Protein AF-A0A375BI37-F1 (afdb_monomer)

Nearest PDB structures (foldseek):
  2p7q-assembly4_B  TM=5.067E-01  e=6.731E-01  Listeria monocytogenes EGD-e
  3k53-assembly1_B  TM=4.319E-01  e=4.779E-01  Pyrococcus furiosus
  5w0m-assembly1_A  TM=3.475E-01  e=7.989E-01  Homo sapiens
  3a1s-assembly2_B  TM=4.090E-01  e=2.363E+00  Thermotoga maritima
  3w5i-assembly1_A  TM=3.994E-01  e=2.502E+00  Gallionella capsiferriformans ES-2

Secondary structure (DSSP, 8-state):
----PPPPHHHHHHHHSSSTT--EE-TT-SEEEEESS-S------SS-----SPPP-SHHHHHHHTTTGGG-HHHHHHHHHHHHHHHHHHT-PPPTTHHHHIIIIITT-TT-SEEEEESSSS-SSSSSSS-HHHHTTT-TTTSSHHHHHHHHHHSHHHHHHHHHHHHH--SEEEEE-GGGHHHHHHHHT-TTSPPEEEEE-SSSS-EEEEEEEETTEEEEEEPPBSSTTSB-SHHHHHHHHHHHHTT--GGGGHHHHHHHHHHHHHSPPP--------PPP----------------------------

Solvent-accessible surface area (backbone atoms only — not comparable to full-atom values): 17820 Å² total; per-residue (Å²): 134,83,80,77,77,68,67,52,66,68,57,49,34,53,27,47,39,34,42,44,26,34,78,20,27,12,75,74,10,45,34,31,39,34,36,60,38,24,90,60,55,81,80,94,55,89,76,79,73,51,34,87,61,72,42,59,23,31,74,65,51,50,63,78,41,57,90,53,59,88,71,41,59,65,56,52,49,48,17,30,19,48,33,25,15,50,19,47,28,61,74,47,84,76,55,95,60,43,25,57,51,28,43,76,71,34,64,52,28,61,69,18,45,40,20,35,39,30,74,35,45,55,29,91,43,81,76,81,77,55,52,69,67,67,74,43,60,79,29,69,62,48,46,60,62,69,43,35,52,46,46,37,62,76,42,39,24,27,56,40,51,40,52,50,45,71,74,41,58,34,41,31,37,41,33,47,26,54,92,45,45,70,62,54,29,62,42,67,68,43,73,92,56,77,69,46,80,46,70,50,66,75,53,100,67,68,44,63,31,44,33,38,75,56,97,80,22,38,38,36,35,26,52,28,73,43,70,98,82,30,52,67,51,67,59,52,34,36,51,50,8,33,61,53,8,78,74,48,53,52,74,60,48,45,53,51,58,55,50,54,53,52,52,64,72,66,52,72,80,74,78,76,76,72,80,74,72,90,75,80,92,74,90,81,83,90,79,90,81,84,91,87,89,86,82,89,84,84,81,87,82,85,78,89,79,87,81,92,132

Organism: NCBI:txid164546

Mean predicted aligned error: 10.07 Å

Foldseek 3Di:
DPPQPADDLVQVLQQLLAQAQWPFAALLALEEEEEQGHPAGDAQHPPRDHHHDTDALDPVVCVVCVVCLVVPLVLLLVLLLQLLLLCLQVVHDRDPCSSVCSSVQASSHRLHNYTTGHLANHHPDHPVPADQCRSCPPHPCPPPVVSSVCSSLVGNNLVSLCVSCVVNVHQEYEYEAPVCVVSVCSSNVVPPFDWDWDWQPQDPDTWIWIWGDDPNHIYTYGYHDDDPGGPDDSSSSSSSSSVNSVRDHNVSCVVVVVRVVVVVVVPDPDPPPPPDDDDDDDDDDDDDDDDDDDDDDDDDDDDDDDDDD

pLDDT: mean 83.56, std 21.36, range [24.59, 98.69]

Sequence (309 aa):
MQHSRMFTRQELDRYFASYVGMEGGNPGAAVWICDKSPAWSEPIVAPLNPQLAPPAWDAVFRQQHRQDMARWFGHQCVARIMAAARAEALGVRLGDNDWEHYYWSHLYSPGGAEFRLSLFPLPAHVDGRTTWSKAFRGQPELIPQKRYVALCREGERFRFIARTRERWRPKVVVCLSHRHTDEYLEAFALEGIAGEEHALRPADQARRLHLFNKDGTTWIICPAIGGSAGMTSQVQLDAFGQFIGTRLAASDFAHCVELEAHEAHQAPPQPQRYAVPPLEVAELNLGHRIRPGLAWGEAAMAGNLESYA

Radius of gyration: 23.81 Å; Cα contacts (8 Å, |Δi|>4): 477; chains: 1; bounding box: 52×68×76 Å

Structure (mmCIF, N/CA/C/O backbone):
data_AF-A0A375BI37-F1
#
_entry.id   AF-A0A375BI37-F1
#
loop_
_atom_site.group_PDB
_atom_site.id
_atom_site.type_symbol
_atom_site.label_atom_id
_atom_site.label_alt_id
_atom_site.label_comp_id
_atom_site.label_asym_id
_atom_site.label_entity_id
_atom_site.label_seq_id
_atom_site.pdbx_PDB_ins_code
_atom_site.Cartn_x
_atom_site.Cartn_y
_atom_site.Cartn_z
_atom_site.occupancy
_atom_site.B_iso_or_equiv
_atom_site.auth_seq_id
_atom_site.auth_comp_id
_atom_site.auth_asym_id
_atom_site.auth_atom_id
_atom_site.pdbx_PDB_model_num
ATOM 1 N N . MET A 1 1 ? 23.681 18.646 -21.473 1.00 34.09 1 MET A N 1
ATOM 2 C CA . MET A 1 1 ? 22.862 17.432 -21.674 1.00 34.09 1 MET A CA 1
ATOM 3 C C . MET A 1 1 ? 23.641 16.268 -21.088 1.00 34.09 1 MET A C 1
ATOM 5 O O . MET A 1 1 ? 24.648 15.891 -21.668 1.00 34.09 1 MET A O 1
ATOM 9 N N . GLN A 1 2 ? 23.282 15.784 -19.898 1.00 39.94 2 GLN A N 1
ATOM 10 C CA . GLN A 1 2 ? 23.914 14.578 -19.358 1.00 39.94 2 GLN A CA 1
ATOM 11 C C . GLN A 1 2 ? 23.425 13.392 -20.189 1.00 39.94 2 GLN A C 1
ATOM 13 O O . GLN A 1 2 ? 22.220 13.202 -20.339 1.00 39.94 2 GLN A O 1
ATOM 18 N N . HIS A 1 3 ? 24.351 12.637 -20.777 1.00 41.53 3 HIS A N 1
ATOM 19 C CA . HIS A 1 3 ? 24.030 11.362 -21.402 1.00 41.53 3 HIS A CA 1
ATOM 20 C C . HIS A 1 3 ? 23.463 10.450 -20.310 1.00 41.53 3 HIS A C 1
ATOM 22 O O . HIS A 1 3 ? 24.219 9.953 -19.476 1.00 41.53 3 HIS A O 1
ATOM 28 N N . SER A 1 4 ? 22.139 10.267 -20.269 1.00 59.50 4 SER A N 1
ATOM 29 C CA . SER A 1 4 ? 21.526 9.238 -19.431 1.00 59.50 4 SER A CA 1
ATOM 30 C C . SER A 1 4 ? 22.132 7.906 -19.845 1.00 59.50 4 SER A C 1
ATOM 32 O O . SER A 1 4 ? 21.873 7.411 -20.941 1.00 59.50 4 SER A O 1
ATOM 34 N N . ARG A 1 5 ? 22.997 7.361 -18.988 1.00 79.50 5 ARG A N 1
ATOM 35 C CA . ARG A 1 5 ? 23.540 6.016 -19.141 1.00 79.50 5 ARG A CA 1
ATOM 36 C C . ARG A 1 5 ? 22.373 5.061 -19.393 1.00 79.50 5 ARG A C 1
ATOM 38 O O . ARG A 1 5 ? 21.396 5.073 -18.645 1.00 79.50 5 ARG A O 1
ATOM 45 N N . MET A 1 6 ? 22.466 4.259 -20.449 1.00 89.88 6 MET A N 1
ATOM 46 C CA . MET A 1 6 ? 21.496 3.193 -20.691 1.00 89.88 6 MET A CA 1
ATOM 47 C C . MET A 1 6 ? 21.701 2.110 -19.635 1.00 89.88 6 MET A C 1
ATOM 49 O O . MET A 1 6 ? 22.828 1.648 -19.445 1.00 89.88 6 MET A O 1
ATOM 53 N N . PHE A 1 7 ? 20.632 1.745 -18.936 1.00 93.81 7 PHE A N 1
ATOM 54 C CA . PHE A 1 7 ? 20.663 0.673 -17.952 1.00 93.81 7 PHE A CA 1
ATOM 55 C C . PHE A 1 7 ? 20.345 -0.649 -18.637 1.00 93.81 7 PHE A C 1
ATOM 57 O O . PHE A 1 7 ? 19.438 -0.744 -19.466 1.00 93.81 7 PHE A O 1
ATOM 64 N N . THR A 1 8 ? 21.103 -1.677 -18.287 1.00 94.69 8 THR A N 1
ATOM 65 C CA . THR A 1 8 ? 20.820 -3.041 -18.728 1.00 94.69 8 THR A CA 1
ATOM 66 C C . THR A 1 8 ? 19.590 -3.592 -18.009 1.00 94.69 8 THR A C 1
ATOM 68 O O . THR A 1 8 ? 19.243 -3.155 -16.908 1.00 94.69 8 THR A O 1
ATOM 71 N N . ARG A 1 9 ? 18.964 -4.617 -18.597 1.00 95.62 9 ARG A N 1
ATOM 72 C CA . ARG A 1 9 ? 17.867 -5.354 -17.957 1.00 95.62 9 ARG A CA 1
ATOM 73 C C . ARG A 1 9 ? 18.240 -5.831 -16.552 1.00 95.62 9 ARG A C 1
ATOM 75 O O . ARG A 1 9 ? 17.481 -5.625 -15.617 1.00 95.62 9 ARG A O 1
ATOM 82 N N . GLN A 1 10 ? 19.437 -6.399 -16.400 1.00 95.69 10 GLN A N 1
ATOM 83 C CA . GLN A 1 10 ? 19.918 -6.934 -15.126 1.00 95.69 10 GLN A CA 1
ATOM 84 C C . GLN A 1 10 ? 20.111 -5.845 -14.057 1.00 95.69 10 GLN A C 1
ATOM 86 O O . GLN A 1 10 ? 19.814 -6.078 -12.884 1.00 95.69 10 GLN A O 1
ATOM 91 N N . GLU A 1 11 ? 20.605 -4.662 -14.441 1.00 96.00 11 GLU A N 1
ATOM 92 C CA . GLU A 1 11 ? 20.728 -3.521 -13.524 1.00 96.00 11 GLU A CA 1
ATOM 93 C C . GLU A 1 11 ? 19.351 -3.057 -13.033 1.00 96.00 11 GLU A C 1
ATOM 95 O O . GLU A 1 11 ? 19.172 -2.846 -11.833 1.00 96.00 11 GLU A O 1
ATOM 100 N N . LEU A 1 12 ? 18.374 -2.951 -13.939 1.00 96.75 12 LEU A N 1
ATOM 101 C CA . LEU A 1 12 ? 17.003 -2.563 -13.601 1.00 96.75 12 LEU A CA 1
ATOM 102 C C . LEU A 1 12 ? 16.291 -3.626 -12.757 1.00 96.75 12 LEU A C 1
ATOM 104 O O . LEU A 1 12 ? 15.665 -3.270 -11.765 1.00 96.75 12 LEU A O 1
ATOM 108 N N . ASP A 1 13 ? 16.429 -4.912 -13.089 1.00 96.75 13 ASP A N 1
ATOM 109 C CA . ASP A 1 13 ? 15.844 -6.016 -12.317 1.00 96.75 13 ASP A CA 1
ATOM 110 C C . ASP A 1 13 ? 16.327 -5.992 -10.866 1.00 96.75 13 ASP A C 1
ATOM 112 O O . ASP A 1 13 ? 15.522 -6.044 -9.936 1.00 96.75 13 ASP A O 1
ATOM 116 N N . ARG A 1 14 ? 17.641 -5.844 -10.651 1.00 96.44 14 ARG A N 1
ATOM 117 C CA . ARG A 1 14 ? 18.213 -5.756 -9.301 1.00 96.44 14 ARG A CA 1
ATOM 118 C C . ARG A 1 14 ? 17.737 -4.510 -8.557 1.00 96.44 14 ARG A C 1
ATOM 120 O O . ARG A 1 14 ? 17.485 -4.583 -7.359 1.00 96.44 14 ARG A O 1
ATOM 127 N N . TYR A 1 15 ? 17.645 -3.377 -9.248 1.00 96.88 15 TYR A N 1
ATOM 128 C CA . TYR A 1 15 ? 17.186 -2.120 -8.663 1.00 96.88 15 TYR A CA 1
ATOM 129 C C . TYR A 1 15 ? 15.709 -2.176 -8.259 1.00 96.88 15 TYR A C 1
ATOM 131 O O . TYR A 1 15 ? 15.353 -1.752 -7.165 1.00 96.88 15 TYR A O 1
ATOM 139 N N . PHE A 1 16 ? 14.852 -2.747 -9.105 1.00 97.12 16 PHE A N 1
ATOM 140 C CA . PHE A 1 16 ? 13.420 -2.873 -8.840 1.00 97.12 16 PHE A CA 1
ATOM 141 C C . PHE A 1 16 ? 13.085 -3.976 -7.829 1.00 97.12 16 PHE A C 1
ATOM 143 O O . PHE A 1 16 ? 12.074 -3.874 -7.129 1.00 97.12 16 PHE A O 1
ATOM 150 N N . ALA A 1 17 ? 13.935 -4.993 -7.685 1.00 96.94 17 ALA A N 1
ATOM 151 C CA . ALA A 1 17 ? 13.845 -6.023 -6.648 1.00 96.94 17 ALA A CA 1
ATOM 152 C C . ALA A 1 17 ? 14.288 -5.520 -5.261 1.00 96.94 17 ALA A C 1
ATOM 154 O O . ALA A 1 17 ? 15.144 -6.110 -4.599 1.00 96.94 17 ALA A O 1
ATOM 155 N N . SER A 1 18 ? 13.727 -4.392 -4.838 1.00 96.62 18 SER A N 1
ATOM 156 C CA . SER A 1 18 ? 14.074 -3.682 -3.612 1.00 96.62 18 SER A CA 1
ATOM 157 C C . SER A 1 18 ? 12.885 -2.820 -3.150 1.00 96.62 18 SER A C 1
ATOM 159 O O . SER A 1 18 ? 11.853 -2.773 -3.810 1.00 96.62 18 SER A O 1
ATOM 161 N N . TYR A 1 19 ? 13.003 -2.077 -2.051 1.00 95.69 19 TYR A N 1
ATOM 162 C CA . TYR A 1 19 ? 11.952 -1.168 -1.570 1.00 95.69 19 TYR A CA 1
ATOM 163 C C . TYR A 1 19 ? 11.762 0.123 -2.392 1.00 95.69 19 TYR A C 1
ATOM 165 O O . TYR A 1 19 ? 10.994 0.992 -1.989 1.00 95.69 19 TYR A O 1
ATOM 173 N N . VAL A 1 20 ? 12.402 0.255 -3.560 1.00 95.06 20 VAL A N 1
ATOM 174 C CA . VAL A 1 20 ? 12.201 1.410 -4.450 1.00 95.06 20 VAL A CA 1
ATOM 175 C C . VAL A 1 20 ? 10.719 1.553 -4.813 1.00 95.06 20 VAL A C 1
ATOM 177 O O . VAL A 1 20 ? 10.034 0.568 -5.118 1.00 95.06 20 VAL A O 1
ATOM 180 N N . GLY A 1 21 ? 10.233 2.796 -4.779 1.00 92.62 21 GLY A N 1
ATOM 181 C CA . GLY A 1 21 ? 8.847 3.152 -5.091 1.00 92.62 21 GLY A CA 1
ATOM 182 C C . GLY A 1 21 ? 7.824 2.713 -4.040 1.00 92.62 21 GLY A C 1
ATOM 183 O O . GLY A 1 21 ? 6.624 2.754 -4.305 1.00 92.62 21 GLY A O 1
ATOM 184 N N . MET A 1 22 ? 8.270 2.252 -2.871 1.00 94.00 22 MET A N 1
ATOM 185 C CA . MET A 1 22 ? 7.401 2.041 -1.713 1.00 94.00 22 MET A CA 1
ATOM 186 C C . MET A 1 22 ? 7.436 3.285 -0.825 1.00 94.00 22 MET A C 1
ATOM 188 O O . MET A 1 22 ? 8.492 3.888 -0.656 1.00 94.00 22 MET A O 1
ATOM 192 N N . GLU A 1 23 ? 6.292 3.662 -0.255 1.00 91.25 23 GLU A N 1
ATOM 193 C CA . GLU A 1 23 ? 6.216 4.810 0.659 1.00 91.25 23 GLU A CA 1
ATOM 194 C C . GLU A 1 23 ? 6.741 4.476 2.057 1.00 91.25 23 GLU A C 1
ATOM 196 O O . GLU A 1 23 ? 7.227 5.367 2.752 1.00 91.25 23 GLU A O 1
ATOM 201 N N . GLY A 1 24 ? 6.685 3.202 2.455 1.00 92.06 24 GLY A N 1
ATOM 202 C CA . GLY A 1 24 ? 7.296 2.728 3.688 1.00 92.06 24 GLY A CA 1
ATOM 203 C C . GLY A 1 24 ? 6.314 2.514 4.835 1.00 92.06 24 GLY A C 1
ATOM 204 O O . GLY A 1 24 ? 5.150 2.193 4.618 1.00 92.06 24 GLY A O 1
ATOM 205 N N . GLY A 1 25 ? 6.817 2.620 6.062 1.00 94.06 25 GLY A N 1
ATOM 206 C CA . GLY A 1 25 ? 6.097 2.291 7.294 1.00 94.06 25 GLY A CA 1
ATOM 207 C C . GLY A 1 25 ? 6.738 1.104 8.011 1.00 94.06 25 GLY A C 1
ATOM 208 O O . GLY A 1 25 ? 7.927 0.831 7.833 1.00 94.06 25 GLY A O 1
ATOM 209 N N . ASN A 1 26 ? 5.957 0.381 8.809 1.00 95.88 26 ASN A N 1
ATOM 210 C CA . ASN A 1 26 ? 6.440 -0.788 9.536 1.00 95.88 26 ASN A CA 1
ATOM 211 C C . ASN A 1 26 ? 6.224 -2.053 8.692 1.00 95.88 26 ASN A C 1
ATOM 213 O O . ASN A 1 26 ? 5.101 -2.531 8.630 1.00 95.88 26 ASN A O 1
ATOM 217 N N . PRO A 1 27 ? 7.244 -2.679 8.082 1.00 95.50 27 PRO A N 1
ATOM 218 C CA . PRO A 1 27 ? 7.035 -3.890 7.282 1.00 95.50 27 PRO A CA 1
ATOM 219 C C . PRO A 1 27 ? 6.439 -5.059 8.091 1.00 95.50 27 PRO A C 1
ATOM 221 O O . PRO A 1 27 ? 5.787 -5.918 7.508 1.00 95.50 27 PRO A O 1
ATOM 224 N N . GLY A 1 28 ? 6.622 -5.086 9.418 1.00 96.25 28 GLY A N 1
ATOM 225 C CA . GLY A 1 28 ? 6.008 -6.060 10.327 1.00 96.25 28 GLY A CA 1
ATOM 226 C C . GLY A 1 28 ? 4.579 -5.716 10.760 1.00 96.25 28 GLY A C 1
ATOM 227 O O . GLY A 1 28 ? 4.027 -6.398 11.618 1.00 96.25 28 GLY A O 1
ATOM 228 N N . ALA A 1 29 ? 3.993 -4.661 10.197 1.00 97.31 29 ALA A N 1
ATOM 229 C CA . ALA A 1 29 ? 2.616 -4.255 10.416 1.00 97.31 29 ALA A CA 1
ATOM 230 C C . ALA A 1 29 ? 1.608 -5.366 10.094 1.00 97.31 29 ALA A C 1
ATOM 232 O O . ALA A 1 29 ? 1.765 -6.126 9.134 1.00 97.31 29 ALA A O 1
ATOM 233 N N . ALA A 1 30 ? 0.507 -5.386 10.847 1.00 97.94 30 ALA A N 1
ATOM 234 C CA . ALA A 1 30 ? -0.607 -6.285 10.578 1.00 97.94 30 ALA A CA 1
ATOM 235 C C . ALA A 1 30 ? -1.347 -5.929 9.276 1.00 97.94 30 ALA A C 1
ATOM 237 O O . ALA A 1 30 ? -1.875 -6.834 8.622 1.00 97.94 30 ALA A O 1
ATOM 238 N N . VAL A 1 31 ? -1.370 -4.644 8.895 1.00 98.56 31 VAL A N 1
ATOM 239 C CA . VAL A 1 31 ? -2.050 -4.150 7.693 1.00 98.56 31 VAL A CA 1
ATOM 240 C C . VAL A 1 31 ? -1.040 -3.621 6.686 1.00 98.56 31 VAL A C 1
ATOM 242 O O . VAL A 1 31 ? -0.271 -2.702 6.954 1.00 98.56 31 VAL A O 1
ATOM 245 N N . TRP A 1 32 ? -1.062 -4.180 5.484 1.00 98.44 32 TRP A N 1
ATOM 246 C CA . TRP A 1 32 ? -0.337 -3.645 4.340 1.00 98.44 32 TRP A CA 1
ATOM 247 C C . TRP A 1 32 ? -1.301 -2.955 3.387 1.00 98.44 32 TRP A C 1
ATOM 249 O O . TRP A 1 32 ? -2.365 -3.485 3.087 1.00 98.44 32 TRP A O 1
ATOM 259 N N . ILE A 1 33 ? -0.914 -1.794 2.872 1.00 97.88 33 ILE A N 1
ATOM 260 C CA . ILE A 1 33 ? -1.661 -1.025 1.880 1.00 97.88 33 ILE A CA 1
ATOM 261 C C . ILE A 1 33 ? -0.846 -1.033 0.594 1.00 97.88 33 ILE A C 1
ATOM 263 O O . ILE A 1 33 ? 0.310 -0.611 0.570 1.00 97.88 33 ILE A O 1
ATOM 267 N N . CYS A 1 34 ? -1.436 -1.560 -0.472 1.00 97.62 34 CYS A N 1
ATOM 268 C CA . CYS A 1 34 ? -0.765 -1.814 -1.731 1.00 97.62 34 CYS A CA 1
ATOM 269 C C . CYS A 1 34 ? -1.407 -1.021 -2.870 1.00 97.62 34 CYS A C 1
ATOM 271 O O . CYS A 1 34 ? -2.497 -1.341 -3.352 1.00 97.62 34 CYS A O 1
ATOM 273 N N . ASP A 1 35 ? -0.688 -0.008 -3.338 1.00 95.00 35 ASP A N 1
ATOM 274 C CA . ASP A 1 35 ? -0.996 0.715 -4.565 1.00 95.00 35 ASP A CA 1
ATOM 275 C C . ASP A 1 35 ? -0.437 -0.028 -5.789 1.00 95.00 35 ASP A C 1
ATOM 277 O O . ASP A 1 35 ? 0.506 -0.819 -5.702 1.00 95.00 35 ASP A O 1
ATOM 281 N N . LYS A 1 36 ? -0.981 0.243 -6.980 1.00 95.00 36 LYS A N 1
ATOM 282 C CA . LYS A 1 36 ? -0.360 -0.247 -8.220 1.00 95.00 36 LYS A CA 1
ATOM 283 C C . LYS A 1 36 ? 1.022 0.382 -8.412 1.00 95.00 36 LYS A C 1
ATOM 285 O O . LYS A 1 36 ? 2.000 -0.322 -8.635 1.00 95.00 36 LYS A O 1
ATOM 290 N N . SER A 1 37 ? 1.097 1.700 -8.312 1.00 93.88 37 SER A N 1
ATOM 291 C CA . SER A 1 37 ? 2.301 2.498 -8.539 1.00 93.88 37 SER A CA 1
ATOM 292 C C . SER A 1 37 ? 2.348 3.619 -7.508 1.00 93.88 37 SER A C 1
ATOM 294 O O . SER A 1 37 ? 1.281 4.081 -7.097 1.00 93.88 37 SER A O 1
ATOM 296 N N . PRO A 1 38 ? 3.538 4.105 -7.130 1.00 91.62 38 PRO A N 1
ATOM 297 C CA . PRO A 1 38 ? 3.629 5.220 -6.207 1.00 91.62 38 PRO A CA 1
ATOM 298 C C . PRO A 1 38 ? 3.074 6.501 -6.833 1.00 91.62 38 PRO A C 1
ATOM 300 O O . PRO A 1 38 ? 3.083 6.672 -8.057 1.00 91.62 38 PRO A O 1
ATOM 303 N N . ALA A 1 39 ? 2.639 7.431 -5.981 1.00 83.75 39 ALA A N 1
ATOM 304 C CA . ALA A 1 39 ? 2.209 8.760 -6.413 1.00 83.75 39 ALA A CA 1
ATOM 305 C C . ALA A 1 39 ? 3.373 9.591 -6.984 1.00 83.75 39 ALA A C 1
ATOM 307 O O . ALA A 1 39 ? 3.175 10.428 -7.863 1.00 83.75 39 ALA A O 1
ATOM 308 N N . TRP A 1 40 ? 4.586 9.344 -6.495 1.00 78.31 40 TRP A N 1
ATOM 309 C CA . TRP A 1 40 ? 5.825 9.981 -6.920 1.00 78.31 40 TRP A CA 1
ATOM 310 C C . TRP A 1 40 ? 6.990 9.009 -6.716 1.00 78.31 40 TRP A C 1
ATOM 312 O O . TRP A 1 40 ? 6.928 8.121 -5.871 1.00 78.31 40 TRP A O 1
ATOM 322 N N . SER A 1 41 ? 8.066 9.159 -7.480 1.00 78.56 41 SER A N 1
ATOM 323 C CA . SER A 1 41 ? 9.311 8.436 -7.213 1.00 78.56 41 SER A CA 1
ATOM 324 C C . SER A 1 41 ? 10.502 9.347 -7.418 1.00 78.56 41 SER A C 1
ATOM 326 O O . SER A 1 41 ? 10.442 10.321 -8.172 1.00 78.56 41 SER A O 1
ATOM 328 N N . GLU A 1 42 ? 11.615 8.983 -6.794 1.00 79.19 42 GLU A N 1
ATOM 329 C CA . GLU A 1 42 ? 12.897 9.579 -7.130 1.00 79.19 42 GLU A CA 1
ATOM 330 C C . GLU A 1 42 ? 13.244 9.315 -8.608 1.00 79.19 42 GLU A C 1
ATOM 332 O O . GLU A 1 42 ? 12.866 8.274 -9.168 1.00 79.19 42 GLU A O 1
ATOM 337 N N . PRO A 1 43 ? 13.950 10.246 -9.273 1.00 82.44 43 PRO A N 1
ATOM 338 C CA . PRO A 1 43 ? 14.470 10.008 -10.610 1.00 82.44 43 PRO A CA 1
ATOM 339 C C . PRO A 1 43 ? 15.442 8.822 -10.628 1.00 82.44 43 PRO A C 1
ATOM 341 O O . PRO A 1 43 ? 16.274 8.667 -9.737 1.00 82.44 43 PRO A O 1
ATOM 344 N N . ILE A 1 44 ? 15.400 8.021 -11.693 1.00 86.19 44 ILE A N 1
ATOM 345 C CA . ILE A 1 44 ? 16.373 6.945 -11.902 1.00 86.19 44 ILE A CA 1
ATOM 346 C C . ILE A 1 44 ? 17.716 7.570 -12.319 1.00 86.19 44 ILE A C 1
ATOM 348 O O . ILE A 1 44 ? 17.873 8.015 -13.459 1.00 86.19 44 ILE A O 1
ATOM 352 N N . VAL A 1 45 ? 18.689 7.592 -11.405 1.00 85.00 45 VAL A N 1
ATOM 353 C CA . VAL A 1 45 ? 20.027 8.176 -11.616 1.00 85.00 45 VAL A CA 1
ATOM 354 C C . VAL A 1 45 ? 21.106 7.098 -11.496 1.00 85.00 45 VAL A C 1
ATOM 356 O O . VAL A 1 45 ? 20.994 6.180 -10.692 1.00 85.00 45 VAL A O 1
ATOM 359 N N . ALA A 1 46 ? 22.156 7.189 -12.319 1.00 84.62 46 ALA A N 1
ATOM 360 C CA . ALA A 1 46 ? 23.291 6.272 -12.254 1.00 84.62 46 ALA A CA 1
ATOM 361 C C . ALA A 1 46 ? 24.270 6.663 -11.123 1.00 84.62 46 ALA A C 1
ATOM 363 O O . ALA A 1 46 ? 24.570 7.850 -10.986 1.00 84.62 46 ALA A O 1
ATOM 364 N N . PRO A 1 47 ? 24.859 5.694 -10.397 1.00 88.31 47 PRO A N 1
ATOM 365 C CA . PRO A 1 47 ? 24.583 4.256 -10.459 1.00 88.31 47 PRO A CA 1
ATOM 366 C C . PRO A 1 47 ? 23.238 3.888 -9.810 1.00 88.31 47 PRO A C 1
ATOM 368 O O . PRO A 1 47 ? 22.823 4.521 -8.844 1.00 88.31 47 PRO A O 1
ATOM 371 N N . LEU A 1 48 ? 22.584 2.835 -10.320 1.00 92.50 48 LEU A N 1
ATOM 372 C CA . LEU A 1 48 ? 21.370 2.310 -9.692 1.00 92.50 48 LEU A CA 1
ATOM 373 C C . LEU A 1 48 ? 21.723 1.651 -8.361 1.00 92.50 48 LEU A C 1
ATOM 375 O O . LEU A 1 48 ? 22.405 0.626 -8.339 1.00 92.50 48 LEU A O 1
ATOM 379 N N . ASN A 1 49 ? 21.223 2.223 -7.270 1.00 91.94 49 ASN A N 1
ATOM 380 C CA . ASN A 1 49 ? 21.424 1.709 -5.922 1.00 91.94 49 ASN A CA 1
ATOM 381 C C . ASN A 1 49 ? 20.108 1.113 -5.406 1.00 91.94 49 ASN A C 1
ATOM 383 O O . ASN A 1 49 ? 19.187 1.873 -5.105 1.00 91.94 49 ASN A O 1
ATOM 387 N N . PRO A 1 50 ? 19.981 -0.224 -5.321 1.00 93.62 50 PRO A N 1
ATOM 388 C CA . PRO A 1 50 ? 18.788 -0.853 -4.772 1.00 93.62 50 PRO A CA 1
ATOM 389 C C . PRO A 1 50 ? 18.565 -0.422 -3.322 1.00 93.62 50 PRO A C 1
ATOM 391 O O . PRO A 1 50 ? 19.483 -0.438 -2.500 1.00 93.62 50 PRO A O 1
ATOM 394 N N . GLN A 1 51 ? 17.323 -0.097 -2.988 1.00 94.00 51 GLN A N 1
ATOM 395 C CA . GLN A 1 51 ? 16.921 0.208 -1.621 1.00 94.00 51 GLN A CA 1
ATOM 396 C C . GLN A 1 51 ? 16.645 -1.091 -0.851 1.00 94.00 51 GLN A C 1
ATOM 398 O O . GLN A 1 51 ? 15.598 -1.713 -1.029 1.00 94.00 51 GLN A O 1
ATOM 403 N N . LEU A 1 52 ? 17.598 -1.527 -0.023 1.00 92.69 52 LEU A N 1
ATOM 404 C CA . LEU A 1 52 ? 17.538 -2.824 0.672 1.00 92.69 52 LEU A CA 1
ATOM 405 C C . LEU A 1 52 ? 16.755 -2.796 1.993 1.00 92.69 52 LEU A C 1
ATOM 407 O O . LEU A 1 52 ? 16.324 -3.847 2.464 1.00 92.69 52 LEU A O 1
ATOM 411 N N . ALA A 1 53 ? 16.560 -1.612 2.575 1.00 91.75 53 ALA A N 1
ATOM 412 C CA . ALA A 1 53 ? 15.763 -1.409 3.779 1.00 91.75 53 ALA A CA 1
ATOM 413 C C . ALA A 1 53 ? 14.441 -0.702 3.433 1.00 91.75 53 ALA A C 1
ATOM 415 O O . ALA A 1 53 ? 14.450 0.196 2.585 1.00 91.75 53 ALA A O 1
ATOM 416 N N . PRO A 1 54 ? 13.317 -1.077 4.068 1.00 91.00 54 PRO A N 1
ATOM 417 C CA . PRO A 1 54 ? 12.061 -0.367 3.877 1.00 91.00 54 PRO A CA 1
ATOM 418 C C . PRO A 1 54 ? 12.215 1.085 4.341 1.00 91.00 54 PRO A C 1
ATOM 420 O O . PRO A 1 54 ? 12.838 1.316 5.381 1.00 91.00 54 PRO A O 1
ATOM 423 N N . PRO A 1 55 ? 11.668 2.065 3.600 1.00 89.00 55 PRO A N 1
ATOM 424 C CA . PRO A 1 55 ? 11.545 3.412 4.128 1.00 89.00 55 PRO A CA 1
ATOM 425 C C . PRO A 1 55 ? 10.714 3.366 5.415 1.00 89.00 55 PRO A C 1
ATOM 427 O O . PRO A 1 55 ? 9.692 2.683 5.477 1.00 89.00 55 PRO A O 1
ATOM 430 N N . ALA A 1 56 ? 11.172 4.055 6.454 1.00 87.50 56 ALA A N 1
ATOM 431 C CA . ALA A 1 56 ? 10.464 4.127 7.721 1.00 87.50 56 ALA A CA 1
ATOM 432 C C . ALA A 1 56 ? 9.590 5.381 7.750 1.00 87.50 56 ALA A C 1
ATOM 434 O O . ALA A 1 56 ? 10.021 6.461 7.341 1.00 87.50 56 ALA A O 1
ATOM 435 N N . TRP A 1 57 ? 8.374 5.247 8.272 1.00 88.69 57 TRP A 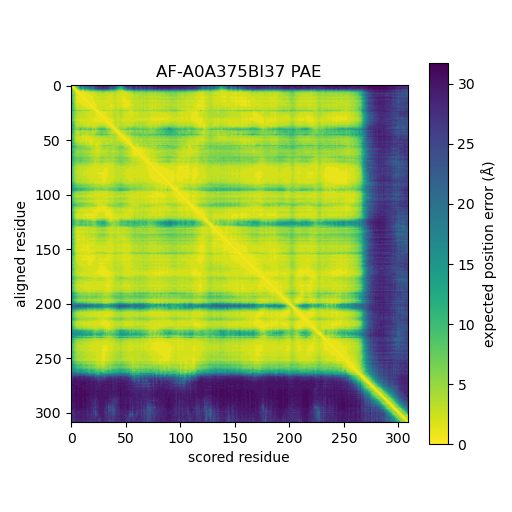N 1
ATOM 436 C CA . TRP A 1 57 ? 7.628 6.405 8.739 1.00 88.69 57 TRP A CA 1
ATOM 437 C C . TRP A 1 57 ? 8.078 6.706 10.163 1.00 88.69 57 TRP A C 1
ATOM 439 O O . TRP A 1 57 ? 7.772 5.969 11.095 1.00 88.69 57 TRP A O 1
ATOM 449 N N . ASP A 1 58 ? 8.872 7.758 10.312 1.00 84.50 58 ASP A N 1
ATOM 450 C CA . ASP A 1 58 ? 9.449 8.166 11.585 1.00 84.50 58 ASP A CA 1
ATOM 451 C C . ASP A 1 58 ? 9.431 9.697 11.745 1.00 84.50 58 ASP A C 1
ATOM 453 O O . ASP A 1 58 ? 8.886 10.445 10.925 1.00 84.50 58 ASP A O 1
ATOM 457 N N . ALA A 1 59 ? 10.035 10.190 12.827 1.00 85.69 59 ALA A N 1
ATOM 458 C CA . ALA A 1 59 ? 10.131 11.623 13.085 1.00 85.69 59 ALA A CA 1
ATOM 459 C C . ALA A 1 59 ? 10.883 12.386 11.975 1.00 85.69 59 ALA A C 1
ATOM 461 O O . ALA A 1 59 ? 10.548 13.544 11.708 1.00 85.69 59 ALA A O 1
ATOM 462 N N . VAL A 1 60 ? 11.858 11.753 11.310 1.00 88.94 60 VAL A N 1
ATOM 463 C CA . VAL A 1 60 ? 12.632 12.361 10.218 1.00 88.94 60 VAL A CA 1
ATOM 464 C C . VAL A 1 60 ? 11.752 12.511 8.983 1.00 88.94 60 VAL A C 1
ATOM 466 O O . VAL A 1 60 ? 11.658 13.616 8.446 1.00 88.94 60 VAL A O 1
ATOM 469 N N . PHE A 1 61 ? 11.038 11.453 8.592 1.00 89.00 61 PHE A N 1
ATOM 470 C CA . PHE A 1 61 ? 10.061 11.489 7.504 1.00 89.00 61 PHE A CA 1
ATOM 471 C C . PHE A 1 61 ? 9.024 12.599 7.734 1.00 89.00 61 PHE A C 1
ATOM 473 O O . PHE A 1 61 ? 8.803 13.461 6.880 1.00 89.00 61 PHE A O 1
ATOM 480 N N . ARG A 1 62 ? 8.447 12.663 8.941 1.00 88.94 62 ARG A N 1
ATOM 481 C CA . ARG A 1 62 ? 7.488 13.719 9.304 1.00 88.94 62 ARG A CA 1
ATOM 482 C C . ARG A 1 62 ? 8.086 15.116 9.203 1.00 88.94 62 ARG A C 1
ATOM 484 O O . ARG A 1 62 ? 7.412 16.046 8.768 1.00 88.94 62 ARG A O 1
ATOM 491 N N . GLN A 1 63 ? 9.329 15.298 9.643 1.00 89.56 63 GLN A N 1
ATOM 492 C CA . GLN A 1 63 ? 9.987 16.598 9.590 1.00 89.56 63 GLN A CA 1
ATOM 493 C C . GLN A 1 63 ? 10.239 17.045 8.147 1.00 89.56 63 GLN A C 1
ATOM 495 O O . GLN A 1 63 ? 9.980 18.206 7.832 1.00 89.56 63 GLN A O 1
ATOM 500 N N . GLN A 1 64 ? 10.700 16.135 7.286 1.00 90.12 64 GLN A N 1
ATOM 501 C CA . GLN A 1 64 ? 10.974 16.404 5.872 1.00 90.12 64 GLN A CA 1
ATOM 502 C C . GLN A 1 64 ? 9.713 16.815 5.107 1.00 90.12 64 GLN A C 1
ATOM 504 O O . GLN A 1 64 ? 9.775 17.698 4.256 1.00 90.12 64 GLN A O 1
ATOM 509 N N . HIS A 1 65 ? 8.564 16.233 5.454 1.00 89.56 65 HIS A N 1
ATOM 510 C CA . HIS A 1 65 ? 7.316 16.430 4.718 1.00 89.56 65 HIS A CA 1
ATOM 511 C C . HIS A 1 65 ? 6.284 17.322 5.417 1.00 89.56 65 HIS A C 1
ATOM 513 O O . HIS A 1 65 ? 5.172 17.490 4.916 1.00 89.56 65 HIS A O 1
ATOM 519 N N . ARG A 1 66 ? 6.631 17.934 6.556 1.00 89.50 66 ARG A N 1
ATOM 520 C CA . ARG A 1 66 ? 5.698 18.673 7.427 1.00 89.50 66 ARG A CA 1
ATOM 521 C C . ARG A 1 66 ? 4.789 19.661 6.687 1.00 89.50 66 ARG A C 1
ATOM 523 O O . ARG A 1 66 ? 3.630 19.808 7.058 1.00 89.50 66 ARG A O 1
ATOM 530 N N . GLN A 1 67 ? 5.314 20.351 5.673 1.00 90.31 67 GLN A N 1
ATOM 531 C CA . GLN A 1 67 ? 4.576 21.373 4.920 1.00 90.31 67 GLN A CA 1
ATOM 532 C C . GLN A 1 67 ? 3.505 20.784 3.990 1.00 90.31 67 GLN A C 1
ATOM 534 O O . GLN A 1 67 ? 2.502 21.443 3.716 1.00 90.31 67 GLN A O 1
ATOM 539 N N . ASP A 1 68 ? 3.690 19.541 3.545 1.00 89.62 68 ASP A N 1
ATOM 540 C CA . ASP A 1 68 ? 2.824 18.884 2.567 1.00 89.62 68 ASP A CA 1
ATOM 541 C C . ASP A 1 68 ? 1.837 17.909 3.208 1.00 89.62 68 ASP A C 1
ATOM 543 O O . ASP A 1 68 ? 0.771 17.666 2.644 1.00 89.62 68 ASP A O 1
ATOM 547 N N . MET A 1 69 ? 2.141 17.395 4.406 1.00 90.25 69 MET A N 1
ATOM 548 C CA . MET A 1 69 ? 1.324 16.387 5.096 1.00 90.25 69 MET A CA 1
ATOM 549 C C . MET A 1 69 ? -0.154 16.781 5.225 1.00 90.25 69 MET A C 1
ATOM 551 O O . MET A 1 69 ? -1.028 15.927 5.104 1.00 90.25 69 MET A O 1
ATOM 555 N N . ALA A 1 70 ? -0.478 18.061 5.420 1.00 88.56 70 ALA A N 1
ATOM 556 C CA . ALA A 1 70 ? -1.873 18.513 5.505 1.00 88.56 70 ALA A CA 1
ATOM 557 C C . ALA A 1 70 ? -2.664 18.337 4.189 1.00 88.56 70 ALA A C 1
ATOM 559 O O . ALA A 1 70 ? -3.891 18.383 4.197 1.00 88.56 70 ALA A O 1
ATOM 560 N N . ARG A 1 71 ? -1.982 18.130 3.056 1.00 89.50 71 ARG A N 1
ATOM 561 C CA . ARG A 1 71 ? -2.573 17.989 1.713 1.00 89.50 71 ARG A CA 1
ATOM 562 C C . ARG A 1 71 ? -2.648 16.539 1.235 1.00 89.50 71 ARG A C 1
ATOM 564 O O . ARG A 1 71 ? -3.196 16.273 0.167 1.00 89.50 71 ARG A O 1
ATOM 571 N N . TRP A 1 72 ? -2.096 15.592 1.989 1.00 91.06 72 TRP A N 1
ATOM 572 C CA . TRP A 1 72 ? -2.035 14.187 1.593 1.00 91.06 72 TRP A CA 1
ATOM 573 C C . TRP A 1 72 ? -3.355 13.462 1.844 1.00 91.06 72 TRP A C 1
ATOM 575 O O . TRP A 1 72 ? -3.485 12.655 2.763 1.00 91.06 72 TRP A O 1
ATOM 585 N N . PHE A 1 73 ? -4.334 13.727 0.982 1.00 90.50 73 PHE A N 1
ATOM 586 C CA . PHE A 1 73 ? -5.677 13.156 1.077 1.00 90.50 73 PHE A CA 1
ATOM 587 C C . PHE A 1 73 ? -5.672 11.623 1.214 1.00 90.50 73 PHE A C 1
ATOM 589 O O . PHE A 1 73 ? -6.372 11.080 2.062 1.00 90.50 73 PHE A O 1
ATOM 596 N N . GLY A 1 74 ? -4.825 10.920 0.450 1.00 91.38 74 GLY A N 1
ATOM 597 C CA . GLY A 1 74 ? -4.705 9.461 0.548 1.00 91.38 74 GLY A CA 1
ATOM 598 C C . GLY A 1 74 ? -4.315 8.985 1.952 1.00 91.38 74 GLY A C 1
ATOM 599 O O . GLY A 1 74 ? -4.935 8.066 2.479 1.00 91.38 74 GLY A O 1
ATOM 600 N N . HIS A 1 75 ? -3.362 9.659 2.601 1.00 93.31 75 HIS A N 1
ATOM 601 C CA . HIS A 1 75 ? -2.937 9.304 3.956 1.00 93.31 75 HIS A CA 1
ATOM 602 C C . HIS A 1 75 ? -4.006 9.656 5.000 1.00 93.31 75 HIS A C 1
ATOM 604 O O . HIS A 1 75 ? -4.169 8.928 5.973 1.00 93.31 75 HIS A O 1
ATOM 610 N N . GLN A 1 76 ? -4.768 10.736 4.798 1.00 94.44 76 GLN A N 1
ATOM 611 C CA . GLN A 1 76 ? -5.899 11.078 5.670 1.00 94.44 76 GLN A CA 1
ATOM 612 C C . GLN A 1 76 ? -6.992 10.007 5.604 1.00 94.44 76 GLN A C 1
ATOM 614 O O . GLN A 1 76 ? -7.514 9.583 6.635 1.00 94.44 76 GLN A O 1
A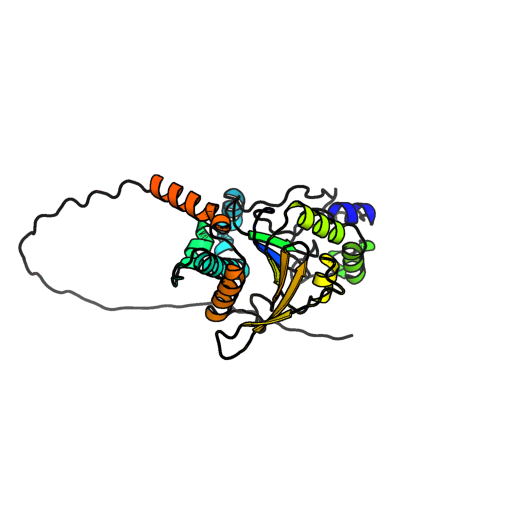TOM 619 N N . CYS A 1 77 ? -7.299 9.506 4.404 1.00 95.06 77 CYS A N 1
ATOM 620 C CA . CYS A 1 77 ? -8.218 8.386 4.250 1.00 95.06 77 CYS A CA 1
ATOM 621 C C . CYS A 1 77 ? -7.691 7.108 4.912 1.00 95.06 77 CYS A C 1
ATOM 623 O O . CYS A 1 77 ? -8.466 6.415 5.567 1.00 95.06 77 CYS A O 1
ATOM 625 N N . VAL A 1 78 ? -6.393 6.812 4.781 1.00 95.38 78 VAL A N 1
ATOM 626 C CA . VAL A 1 78 ? -5.759 5.680 5.475 1.00 95.38 78 VAL A CA 1
ATOM 627 C C . VAL A 1 78 ? -5.879 5.832 6.989 1.00 95.38 78 VAL A C 1
ATOM 629 O O . VAL A 1 78 ? -6.346 4.905 7.641 1.00 95.38 78 VAL A O 1
ATOM 632 N N . ALA A 1 79 ? -5.552 6.996 7.553 1.00 96.62 79 ALA A N 1
ATOM 633 C CA . ALA A 1 79 ? -5.698 7.232 8.989 1.00 96.62 79 ALA A CA 1
ATOM 634 C C . ALA A 1 79 ? -7.141 7.059 9.468 1.00 96.62 79 ALA A C 1
ATOM 636 O O . ALA A 1 79 ? -7.362 6.527 10.549 1.00 96.62 79 ALA A O 1
ATOM 637 N N . ARG A 1 80 ? -8.132 7.450 8.660 1.00 96.94 80 ARG A N 1
ATOM 638 C CA . ARG A 1 80 ? -9.543 7.232 8.992 1.00 96.94 80 ARG A CA 1
ATOM 639 C C . ARG A 1 80 ? -9.935 5.760 8.991 1.00 96.94 80 ARG A C 1
ATOM 641 O O . ARG A 1 80 ? -10.529 5.298 9.960 1.00 96.94 80 ARG A O 1
ATOM 648 N N . ILE A 1 81 ? -9.542 5.019 7.956 1.00 97.44 81 ILE A N 1
ATOM 649 C CA . ILE A 1 81 ? -9.731 3.563 7.898 1.00 97.44 81 ILE A CA 1
ATOM 650 C C . ILE A 1 81 ? -9.086 2.902 9.123 1.00 97.44 81 ILE A C 1
ATOM 652 O O . ILE A 1 81 ? -9.712 2.078 9.784 1.00 97.44 81 ILE A O 1
ATOM 656 N N . MET A 1 82 ? -7.856 3.286 9.458 1.00 98.12 82 MET A N 1
ATOM 657 C CA . MET A 1 82 ? -7.100 2.661 10.541 1.00 98.12 82 MET A CA 1
ATOM 658 C C . MET A 1 82 ? -7.590 3.067 11.935 1.00 98.12 82 MET A C 1
ATOM 660 O O . MET A 1 82 ? -7.618 2.221 12.825 1.00 98.12 82 MET A O 1
ATOM 664 N N . ALA A 1 83 ? -8.084 4.293 12.122 1.00 98.19 83 ALA A N 1
ATOM 665 C CA . ALA A 1 83 ? -8.764 4.698 13.353 1.00 98.19 83 ALA A CA 1
ATOM 666 C C . ALA A 1 83 ? -10.037 3.872 13.593 1.00 98.19 83 ALA A C 1
ATOM 668 O O . ALA A 1 83 ? -10.254 3.377 14.700 1.00 98.19 83 ALA A O 1
ATOM 669 N N . ALA A 1 84 ? -10.842 3.651 12.550 1.00 98.00 84 ALA A N 1
ATOM 670 C CA . ALA A 1 84 ? -12.021 2.792 12.630 1.00 98.00 84 ALA A CA 1
ATOM 671 C C . ALA A 1 84 ? -11.656 1.312 12.855 1.00 98.00 84 ALA A C 1
ATOM 673 O O . ALA A 1 84 ? -12.299 0.643 13.663 1.00 98.00 84 ALA A O 1
ATOM 674 N N . ALA A 1 85 ? -10.591 0.815 12.216 1.00 98.50 85 ALA A N 1
ATOM 675 C CA . ALA A 1 85 ? -10.082 -0.538 12.445 1.00 98.50 85 ALA A CA 1
ATOM 676 C C . ALA A 1 85 ? -9.583 -0.737 13.884 1.00 98.50 85 ALA A C 1
ATOM 678 O O . ALA A 1 85 ? -9.872 -1.765 14.496 1.00 98.50 85 ALA A O 1
ATOM 679 N N . ARG A 1 86 ? -8.886 0.261 14.444 1.00 97.88 86 ARG A N 1
ATOM 680 C CA . ARG A 1 86 ? -8.464 0.286 15.850 1.00 97.88 86 ARG A CA 1
ATOM 681 C C . ARG A 1 86 ? -9.668 0.273 16.782 1.00 97.88 86 ARG A C 1
ATOM 683 O O . ARG A 1 86 ? -9.681 -0.506 17.729 1.00 97.88 86 ARG A O 1
ATOM 690 N N . ALA A 1 87 ? -10.662 1.124 16.529 1.00 97.75 87 ALA A N 1
ATOM 691 C CA . ALA A 1 87 ? -11.861 1.198 17.357 1.00 97.75 87 ALA A CA 1
ATOM 692 C C . ALA A 1 87 ? -12.582 -0.159 17.424 1.00 97.75 87 ALA A C 1
ATOM 694 O O . ALA A 1 87 ? -12.874 -0.645 18.516 1.00 97.75 87 ALA A O 1
ATOM 695 N N . GLU A 1 88 ? -12.758 -0.808 16.271 1.00 98.25 88 GLU A N 1
ATOM 696 C CA . GLU A 1 88 ? -13.344 -2.147 16.171 1.00 98.25 88 GLU A CA 1
ATOM 697 C C . GLU A 1 88 ? -12.508 -3.204 16.912 1.00 98.25 88 GLU A C 1
ATOM 699 O O . GLU A 1 88 ? -13.032 -3.925 17.757 1.00 98.25 88 GLU A O 1
ATOM 704 N N . ALA A 1 89 ? -11.195 -3.267 16.662 1.00 97.75 89 ALA A N 1
ATOM 705 C CA . ALA A 1 89 ? -10.314 -4.273 17.265 1.00 97.75 89 ALA A CA 1
ATOM 706 C C . ALA A 1 89 ? -10.181 -4.136 18.795 1.00 97.75 89 ALA A C 1
ATOM 708 O O . ALA A 1 89 ? -9.911 -5.118 19.489 1.00 97.75 89 ALA A O 1
ATOM 709 N N . LEU A 1 90 ? -10.351 -2.920 19.324 1.00 96.44 90 LEU A N 1
ATOM 710 C CA . LEU A 1 90 ? -10.344 -2.635 20.761 1.00 96.44 90 LEU A CA 1
ATOM 711 C C . LEU A 1 90 ? -11.738 -2.728 21.403 1.00 96.44 90 LEU A C 1
ATOM 713 O O . LEU A 1 90 ? -11.840 -2.655 22.627 1.00 96.44 90 LEU A O 1
ATOM 717 N N . GLY A 1 91 ? -12.808 -2.858 20.612 1.00 96.06 91 GLY A N 1
ATOM 718 C CA . GLY A 1 91 ? -14.182 -2.809 21.113 1.00 96.06 91 GLY A CA 1
ATOM 719 C C . GLY A 1 91 ? -14.559 -1.452 21.718 1.00 96.06 91 GLY A C 1
ATOM 720 O O . GLY A 1 91 ? -15.350 -1.393 22.660 1.00 96.06 91 GLY A O 1
ATOM 721 N N . VAL A 1 92 ? -13.978 -0.360 21.212 1.00 95.50 92 VAL A N 1
ATOM 722 C CA . VAL A 1 92 ? -14.253 1.009 21.671 1.00 95.50 92 VAL A CA 1
ATOM 723 C C . VAL A 1 92 ? -15.063 1.781 20.640 1.00 95.50 92 VAL A C 1
ATOM 725 O O . VAL A 1 92 ? -15.083 1.471 19.451 1.00 95.50 92 VAL A O 1
ATOM 728 N N . ARG A 1 93 ? -15.750 2.827 21.097 1.00 94.69 93 ARG A N 1
ATOM 729 C CA . ARG A 1 93 ? -16.502 3.707 20.205 1.00 94.69 93 ARG A CA 1
ATOM 730 C C . ARG A 1 93 ? -15.542 4.583 19.398 1.00 94.69 93 ARG A C 1
ATOM 732 O O . ARG A 1 93 ? -14.706 5.254 19.989 1.00 94.69 93 ARG A O 1
ATOM 739 N N . LEU A 1 94 ? -15.747 4.634 18.082 1.00 94.69 94 LEU A N 1
ATOM 740 C CA . LEU A 1 94 ? -15.098 5.601 17.196 1.00 94.69 94 LEU A CA 1
ATOM 741 C C . LEU A 1 94 ? -15.662 7.011 17.439 1.00 94.69 94 LEU A C 1
ATOM 743 O O . LEU A 1 94 ? -16.876 7.223 17.354 1.00 94.69 94 LEU A O 1
ATOM 747 N N . GLY A 1 95 ? -14.788 7.958 17.761 1.00 91.75 95 GLY A N 1
ATOM 748 C CA . GLY A 1 95 ? -15.077 9.387 17.840 1.00 91.75 95 GLY A CA 1
ATOM 749 C C . GLY A 1 95 ? -14.879 10.106 16.502 1.00 91.75 95 GLY A C 1
ATOM 750 O O . GLY A 1 95 ? -14.086 9.687 15.660 1.00 91.75 95 GLY A O 1
ATOM 751 N N . ASP A 1 96 ? -15.569 11.235 16.318 1.00 86.69 96 ASP A N 1
ATOM 752 C CA . ASP A 1 96 ? -15.579 11.981 15.046 1.00 86.69 96 ASP A CA 1
ATOM 753 C C . ASP A 1 96 ? -14.185 12.492 14.621 1.00 86.69 96 ASP A C 1
ATOM 755 O O . ASP A 1 96 ? -13.885 12.570 13.428 1.00 86.69 96 ASP A O 1
ATOM 759 N N . ASN A 1 97 ? -13.313 12.793 15.593 1.00 91.50 97 ASN A N 1
ATOM 760 C CA . ASN A 1 97 ? -11.964 13.333 15.373 1.00 91.50 97 ASN A CA 1
ATOM 761 C C . ASN A 1 97 ? -10.844 12.300 15.594 1.00 91.50 97 ASN A C 1
ATOM 763 O O . ASN A 1 97 ? -9.665 12.646 15.498 1.00 91.50 97 ASN A O 1
ATOM 767 N N . ASP A 1 98 ? -11.178 11.035 15.866 1.00 93.00 98 ASP A N 1
ATOM 768 C CA . ASP A 1 98 ? -10.178 10.004 16.183 1.00 93.00 98 ASP A CA 1
ATOM 769 C C . ASP A 1 98 ? -9.215 9.765 15.021 1.00 93.00 98 ASP A C 1
ATOM 771 O O . ASP A 1 98 ? -8.039 9.473 15.227 1.00 93.00 98 ASP A O 1
ATOM 775 N N . TRP A 1 99 ? -9.688 9.936 13.786 1.00 95.44 99 TRP A N 1
ATOM 776 C CA . TRP A 1 99 ? -8.845 9.811 12.603 1.00 95.44 99 TRP A CA 1
ATOM 777 C C . TRP A 1 99 ? -7.775 10.908 12.515 1.00 95.44 99 TRP A C 1
ATOM 779 O O . TRP A 1 99 ? -6.683 10.630 12.028 1.00 95.44 99 TRP A O 1
ATOM 789 N N . GLU A 1 100 ? -8.051 12.133 12.982 1.00 95.62 100 GLU A N 1
ATOM 790 C CA . GLU A 1 100 ? -7.058 13.218 12.997 1.00 95.62 100 GLU A CA 1
ATOM 791 C C . GLU A 1 100 ? -5.974 12.915 14.020 1.00 95.62 100 GLU A C 1
ATOM 793 O O . GLU A 1 100 ? -4.785 13.032 13.721 1.00 95.62 100 GLU A O 1
ATOM 798 N N . HIS A 1 101 ? -6.384 12.464 15.207 1.00 94.44 101 HIS A N 1
ATOM 799 C CA . HIS A 1 101 ? -5.453 12.003 16.226 1.00 94.44 101 HIS A CA 1
ATOM 800 C C . HIS A 1 101 ? -4.604 10.844 15.696 1.00 94.44 101 HIS A C 1
ATOM 802 O O . HIS A 1 101 ? -3.379 10.891 15.761 1.00 94.44 101 HIS A O 1
ATOM 808 N N . TYR A 1 102 ? -5.226 9.848 15.061 1.00 96.00 102 TYR A N 1
ATOM 809 C CA . TYR A 1 102 ? -4.503 8.736 14.453 1.00 96.00 102 TYR A CA 1
ATOM 810 C C . TYR A 1 102 ? -3.509 9.213 13.387 1.00 96.00 102 TYR A C 1
ATOM 812 O O . TYR A 1 102 ? -2.353 8.793 13.385 1.00 96.00 102 TYR A O 1
ATOM 820 N N . TYR A 1 103 ? -3.921 10.134 12.515 1.00 95.12 103 TYR A N 1
ATOM 821 C CA . TYR A 1 103 ? -3.076 10.706 11.469 1.00 95.12 103 TYR A CA 1
ATOM 822 C C . TYR A 1 103 ? -1.829 11.395 12.035 1.00 95.12 103 TYR A C 1
ATOM 824 O O . TYR A 1 103 ? -0.717 11.195 11.540 1.00 95.12 103 TYR A O 1
ATOM 832 N N . TRP A 1 104 ? -2.010 12.214 13.072 1.00 92.12 104 TRP A N 1
ATOM 833 C CA . TRP A 1 104 ? -0.939 13.030 13.633 1.00 92.12 104 TRP A CA 1
ATOM 834 C C . TRP A 1 104 ? -0.108 12.321 14.697 1.00 92.12 104 TRP A C 1
ATOM 836 O O . TRP A 1 104 ? 1.049 12.702 14.872 1.00 92.12 104 TRP A O 1
ATOM 846 N N . SER A 1 105 ? -0.629 11.306 15.373 1.00 90.50 105 SER A N 1
ATOM 847 C CA . SER A 1 105 ? 0.055 10.674 16.507 1.00 90.50 105 SER A CA 1
ATOM 848 C C . SER A 1 105 ? 0.488 9.236 16.226 1.00 90.50 105 SER A C 1
ATOM 850 O O . SER A 1 105 ? 1.485 8.796 16.790 1.00 90.50 105 SER A O 1
ATOM 852 N N . HIS A 1 106 ? -0.188 8.502 15.334 1.00 92.81 106 HIS A N 1
ATOM 853 C CA . HIS A 1 106 ? 0.025 7.053 15.190 1.00 92.81 106 HIS A CA 1
ATOM 854 C C . HIS A 1 106 ? 0.473 6.613 13.799 1.00 92.81 106 HIS A C 1
ATOM 856 O O . HIS A 1 106 ? 1.406 5.818 13.705 1.00 92.81 106 HIS A O 1
ATOM 862 N N . LEU A 1 107 ? -0.119 7.164 12.732 1.00 93.62 107 LEU A N 1
ATOM 863 C CA . LEU A 1 107 ? 0.106 6.698 11.360 1.00 93.62 107 LEU A CA 1
ATOM 864 C C . LEU A 1 107 ? 1.594 6.665 10.998 1.00 93.62 107 LEU A C 1
ATOM 866 O O . LEU A 1 107 ? 2.054 5.727 10.370 1.00 93.62 107 LEU A O 1
ATOM 870 N N . TYR A 1 108 ? 2.359 7.670 11.426 1.00 91.50 108 TYR A N 1
ATOM 871 C CA . TYR A 1 108 ? 3.785 7.788 11.111 1.00 91.50 108 TYR A CA 1
ATOM 872 C C . TYR A 1 108 ? 4.702 7.304 12.245 1.00 91.50 108 TYR A C 1
ATOM 874 O O . TYR A 1 108 ? 5.746 7.907 12.503 1.00 91.50 108 TYR A O 1
ATOM 882 N N . SER A 1 109 ? 4.278 6.267 12.970 1.00 89.06 109 SER A N 1
ATOM 883 C CA . SER A 1 109 ? 5.092 5.607 13.990 1.00 89.06 109 SER A CA 1
ATOM 884 C C . SER A 1 109 ? 6.005 4.544 13.362 1.00 89.06 109 SER A C 1
ATOM 886 O O . SER A 1 109 ? 5.523 3.740 12.558 1.00 89.06 109 SER A O 1
ATOM 888 N N . PRO A 1 110 ? 7.284 4.433 13.779 1.00 86.56 110 PRO A N 1
ATOM 889 C CA . PRO A 1 110 ? 8.172 3.362 13.318 1.00 86.56 110 PRO A CA 1
ATOM 890 C C . PRO A 1 110 ? 7.634 1.954 13.612 1.00 86.56 110 PRO A C 1
ATOM 892 O O . PRO A 1 110 ? 7.921 1.014 12.875 1.00 86.56 110 PRO A O 1
ATOM 895 N N . GLY A 1 111 ? 6.854 1.816 14.690 1.00 89.31 111 GLY A N 1
ATOM 896 C CA . GLY A 1 111 ? 6.160 0.588 15.084 1.00 89.31 111 GLY A CA 1
ATOM 897 C C . GLY A 1 111 ? 4.680 0.571 14.698 1.00 89.31 111 GLY A C 1
ATOM 898 O O . GLY A 1 111 ? 3.914 -0.154 15.325 1.00 89.31 111 GLY A O 1
ATOM 899 N N . GLY A 1 112 ? 4.271 1.395 13.726 1.00 92.75 112 GLY A N 1
ATOM 900 C CA . GLY A 1 112 ? 2.879 1.555 13.301 1.00 92.75 112 GLY A CA 1
ATOM 901 C C . GLY A 1 112 ? 2.204 0.254 12.856 1.00 92.75 112 GLY A C 1
ATOM 902 O O . GLY A 1 112 ? 2.857 -0.769 12.618 1.00 92.75 112 GLY A O 1
ATOM 903 N N . ALA A 1 113 ? 0.879 0.300 12.726 1.00 96.25 113 ALA A N 1
ATOM 904 C CA . ALA A 1 113 ? 0.068 -0.840 12.293 1.00 96.25 113 ALA A CA 1
ATOM 905 C C . ALA A 1 113 ? 0.010 -0.990 10.763 1.00 96.25 113 ALA A C 1
ATOM 907 O O . ALA A 1 113 ? -0.656 -1.905 10.269 1.00 96.25 113 ALA A O 1
ATOM 908 N N . GLU A 1 114 ? 0.704 -0.116 10.026 1.00 96.31 114 GLU A N 1
ATOM 909 C CA . GLU A 1 114 ? 0.651 0.001 8.575 1.00 96.31 114 GLU A CA 1
ATOM 910 C C . GLU A 1 114 ? 2.021 -0.113 7.897 1.00 96.31 114 GLU A C 1
ATOM 912 O O . GLU A 1 114 ? 3.036 0.434 8.339 1.00 96.31 114 GLU A O 1
ATOM 917 N N . PHE A 1 115 ? 2.005 -0.752 6.730 1.00 97.06 115 PHE A N 1
ATOM 918 C CA . PHE A 1 115 ? 3.061 -0.664 5.729 1.00 97.06 115 PHE A CA 1
ATOM 919 C C . PHE A 1 115 ? 2.458 -0.301 4.380 1.00 97.06 115 PHE A C 1
ATOM 921 O O . PHE A 1 115 ? 1.515 -0.953 3.935 1.00 97.06 115 PHE A O 1
ATOM 928 N N . ARG A 1 116 ? 3.013 0.693 3.690 1.00 95.62 116 ARG A N 1
ATOM 929 C CA . ARG A 1 116 ? 2.551 1.108 2.369 1.00 95.62 116 ARG A CA 1
ATOM 930 C C . ARG A 1 116 ? 3.571 0.786 1.286 1.00 95.62 116 ARG A C 1
ATOM 932 O O . ARG A 1 116 ? 4.710 1.260 1.295 1.00 95.62 116 ARG A O 1
ATOM 939 N N . LEU A 1 117 ? 3.133 -0.011 0.317 1.00 96.12 117 LEU A N 1
ATOM 940 C CA . LEU A 1 117 ? 3.938 -0.467 -0.809 1.00 96.12 117 LEU A CA 1
ATOM 941 C C . LEU A 1 117 ? 3.237 -0.242 -2.151 1.00 96.12 117 LEU A C 1
ATOM 943 O O . LEU A 1 117 ? 2.028 -0.043 -2.218 1.00 96.12 117 LEU A O 1
ATOM 947 N N . SER A 1 118 ? 4.012 -0.365 -3.225 1.00 96.44 118 SER A N 1
ATOM 948 C CA . SER A 1 118 ? 3.517 -0.320 -4.602 1.00 96.44 118 SER A CA 1
ATOM 949 C C . SER A 1 118 ? 3.924 -1.584 -5.354 1.00 96.44 118 SER A C 1
ATOM 951 O O . SER A 1 118 ? 5.042 -2.066 -5.158 1.00 96.44 118 SER A O 1
ATOM 953 N N . LEU A 1 119 ? 3.088 -2.111 -6.251 1.00 97.31 119 LEU A N 1
ATOM 954 C CA . LEU A 1 119 ? 3.488 -3.240 -7.107 1.00 97.31 119 LEU A CA 1
ATOM 955 C C . LEU A 1 119 ? 4.631 -2.855 -8.052 1.00 97.31 119 LEU A C 1
ATOM 957 O O . LEU A 1 119 ? 5.639 -3.558 -8.156 1.00 97.31 119 LEU A O 1
ATOM 961 N N . PHE A 1 120 ? 4.491 -1.702 -8.697 1.00 97.00 120 PHE A N 1
ATOM 962 C CA . PHE A 1 120 ? 5.433 -1.164 -9.664 1.00 97.00 120 PHE A CA 1
ATOM 963 C C . PHE A 1 120 ? 6.257 -0.036 -9.023 1.00 97.00 120 PHE A C 1
ATOM 965 O O . PHE A 1 120 ? 5.678 0.865 -8.422 1.00 97.00 120 PHE A O 1
ATOM 972 N N . PRO A 1 121 ? 7.597 -0.055 -9.137 1.00 95.56 121 PRO A N 1
ATOM 973 C CA . PRO A 1 121 ? 8.476 0.915 -8.470 1.00 95.56 121 PRO A CA 1
ATOM 974 C C . PRO A 1 121 ? 8.449 2.338 -9.051 1.00 95.56 121 PRO A C 1
ATOM 976 O O . PRO A 1 121 ? 8.976 3.254 -8.428 1.00 95.56 121 PRO A O 1
ATOM 979 N N . LEU A 1 122 ? 7.884 2.535 -10.244 1.00 94.88 122 LEU A N 1
ATOM 980 C CA . LEU A 1 122 ? 7.822 3.829 -10.919 1.00 94.88 122 LEU A CA 1
ATOM 981 C C . LEU A 1 122 ? 6.370 4.311 -10.994 1.00 94.88 122 LEU A C 1
ATOM 983 O O . LEU A 1 122 ? 5.462 3.487 -11.168 1.00 94.88 122 LEU A O 1
ATOM 987 N N . PRO A 1 123 ? 6.134 5.629 -10.895 1.00 91.81 123 PRO A N 1
ATOM 988 C CA . PRO A 1 123 ? 4.803 6.195 -10.991 1.00 91.81 123 PRO A CA 1
ATOM 989 C C . PRO A 1 123 ? 4.244 5.980 -12.398 1.00 91.81 123 PRO A C 1
ATOM 991 O O . PRO A 1 123 ? 4.980 5.949 -13.388 1.00 91.81 123 PRO A O 1
ATOM 994 N N . ALA A 1 124 ? 2.917 5.891 -12.506 1.00 85.25 124 ALA A N 1
ATOM 995 C CA . ALA A 1 124 ? 2.248 5.816 -13.806 1.00 85.25 124 ALA A CA 1
ATOM 996 C C . ALA A 1 124 ? 2.524 7.067 -14.670 1.00 85.25 124 ALA A C 1
ATOM 998 O O . ALA A 1 124 ? 2.612 6.971 -15.896 1.00 85.25 124 ALA A O 1
ATOM 999 N N . HIS A 1 125 ? 2.720 8.218 -14.016 1.00 82.56 125 HIS A N 1
ATOM 1000 C CA . HIS A 1 125 ? 3.091 9.494 -14.620 1.00 82.56 125 HIS A CA 1
ATOM 1001 C C . HIS A 1 125 ? 4.261 10.107 -13.843 1.00 82.56 125 HIS A C 1
ATOM 1003 O O . HIS A 1 125 ? 4.132 10.358 -12.652 1.00 82.56 125 HIS A O 1
ATOM 1009 N N . VAL A 1 126 ? 5.389 10.369 -14.509 1.00 77.81 126 VAL A N 1
ATOM 1010 C CA . VAL A 1 126 ? 6.626 10.827 -13.840 1.00 77.81 126 VAL A CA 1
ATOM 1011 C C . VAL A 1 126 ? 6.477 12.223 -13.220 1.00 77.81 126 VAL A C 1
ATOM 1013 O O . VAL A 1 126 ? 6.973 12.466 -12.129 1.00 77.81 126 VAL A O 1
ATOM 1016 N N . ASP A 1 127 ? 5.776 13.131 -13.898 1.00 77.81 127 ASP A N 1
ATOM 1017 C CA . ASP A 1 127 ? 5.563 14.527 -13.474 1.00 77.81 127 ASP A CA 1
ATOM 1018 C C . ASP A 1 127 ? 4.167 15.061 -13.880 1.00 77.81 127 ASP A C 1
ATOM 1020 O O . ASP A 1 127 ? 3.927 16.269 -13.920 1.00 77.81 127 ASP A O 1
ATOM 1024 N N . GLY A 1 128 ? 3.255 14.162 -14.272 1.00 75.44 128 GLY A N 1
ATOM 1025 C CA . GLY A 1 128 ? 1.911 14.494 -14.765 1.00 75.44 128 GLY A CA 1
ATOM 1026 C C . GLY A 1 128 ? 1.850 15.191 -16.134 1.00 75.44 128 GLY A C 1
ATOM 1027 O O . GLY A 1 128 ? 0.755 15.446 -16.627 1.00 75.44 128 GLY A O 1
ATOM 1028 N N . ARG A 1 129 ? 2.988 15.504 -16.771 1.00 82.38 129 ARG A N 1
ATOM 1029 C CA . ARG A 1 129 ? 3.049 16.260 -18.042 1.00 82.38 129 ARG A CA 1
ATOM 1030 C C . ARG A 1 129 ? 3.840 15.541 -19.130 1.00 82.38 129 ARG A C 1
ATOM 1032 O O . ARG A 1 129 ? 3.547 15.663 -20.318 1.00 82.38 129 ARG A O 1
ATOM 1039 N N . THR A 1 130 ? 4.864 14.805 -18.734 1.00 85.44 130 THR A N 1
ATOM 1040 C CA . THR A 1 130 ? 5.796 14.101 -19.599 1.00 85.44 130 THR A CA 1
ATOM 1041 C C . THR A 1 130 ? 5.270 12.697 -19.870 1.00 85.44 130 THR A C 1
ATOM 1043 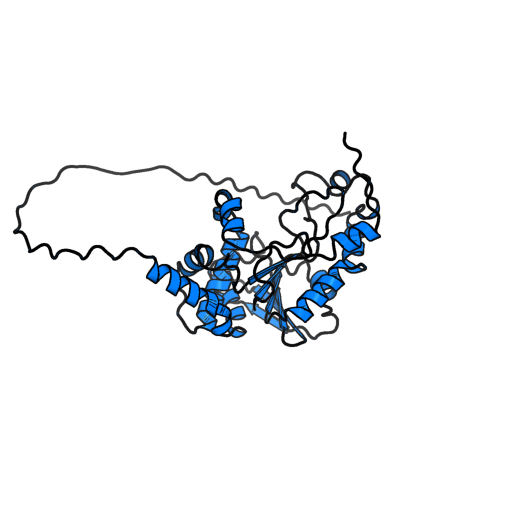O O . THR A 1 130 ? 5.045 11.902 -18.958 1.00 85.44 130 THR A O 1
ATOM 1046 N N . THR A 1 131 ? 5.089 12.369 -21.150 1.00 89.44 131 THR A N 1
ATOM 1047 C CA . THR A 1 131 ? 4.703 11.015 -21.562 1.00 89.44 131 THR A CA 1
ATOM 1048 C C . THR A 1 131 ? 5.794 10.009 -21.206 1.00 89.44 131 THR A C 1
ATOM 1050 O O . THR A 1 131 ? 6.984 10.332 -21.236 1.00 89.44 131 THR A O 1
ATOM 1053 N N . TRP A 1 132 ? 5.406 8.760 -20.940 1.00 91.06 132 TRP A N 1
ATOM 1054 C CA . TRP A 1 132 ? 6.337 7.689 -20.572 1.00 91.06 132 TRP A CA 1
ATOM 1055 C C . TRP A 1 132 ? 7.524 7.565 -21.545 1.00 91.06 132 TRP A C 1
ATOM 1057 O O . TRP A 1 132 ? 8.687 7.583 -21.142 1.00 91.06 132 TRP A O 1
ATOM 1067 N N . SER A 1 133 ? 7.239 7.530 -22.852 1.00 91.00 133 SER A N 1
ATOM 1068 C CA . SER A 1 133 ? 8.259 7.436 -23.905 1.00 91.00 133 SER A CA 1
ATOM 1069 C C . SER A 1 133 ? 9.231 8.620 -23.923 1.00 91.00 133 SER A C 1
ATOM 1071 O O . SER A 1 133 ? 10.371 8.475 -24.361 1.00 91.00 133 SER A O 1
ATOM 1073 N N . LYS A 1 134 ? 8.795 9.806 -23.474 1.00 90.88 134 LYS A N 1
ATOM 1074 C CA . LYS A 1 134 ? 9.659 10.984 -23.352 1.00 90.88 134 LYS A CA 1
ATOM 1075 C C . LYS A 1 134 ? 10.494 10.924 -22.074 1.00 90.88 134 LYS A C 1
ATOM 1077 O O . LYS A 1 134 ? 11.682 11.220 -22.151 1.00 90.88 134 LYS A O 1
ATOM 1082 N N . ALA A 1 135 ? 9.903 10.514 -20.950 1.00 88.94 135 ALA A N 1
ATOM 1083 C CA . ALA A 1 135 ? 10.586 10.416 -19.660 1.00 88.94 135 ALA A CA 1
ATOM 1084 C C . ALA A 1 135 ? 11.736 9.397 -19.678 1.00 88.94 135 ALA A C 1
ATOM 1086 O O . ALA A 1 135 ? 12.806 9.665 -19.143 1.00 88.94 135 ALA A O 1
ATOM 1087 N N . PHE A 1 136 ? 11.544 8.263 -20.356 1.00 91.25 136 PHE A N 1
ATOM 1088 C CA . PHE A 1 136 ? 12.524 7.171 -20.401 1.00 91.25 136 PHE A CA 1
ATOM 1089 C C . PHE A 1 136 ? 13.217 7.029 -21.757 1.00 91.25 136 PHE A C 1
ATOM 1091 O O . PHE A 1 136 ? 13.685 5.947 -22.117 1.00 91.25 136 PHE A O 1
ATOM 1098 N N . ARG A 1 137 ? 13.263 8.107 -22.552 1.00 90.31 137 ARG A N 1
ATOM 1099 C CA . ARG A 1 137 ? 13.876 8.091 -23.886 1.00 90.31 137 ARG A CA 1
ATOM 1100 C C . ARG A 1 137 ? 15.297 7.524 -23.815 1.00 90.31 137 ARG A C 1
ATOM 1102 O O . ARG A 1 137 ? 16.117 7.990 -23.033 1.00 90.31 137 ARG A O 1
ATOM 1109 N N . GLY A 1 138 ? 15.587 6.550 -24.677 1.00 89.75 138 GLY A N 1
ATOM 1110 C CA . GLY A 1 138 ? 16.890 5.882 -24.715 1.00 89.75 138 GLY A CA 1
ATOM 1111 C C . GLY A 1 138 ? 17.036 4.717 -23.732 1.00 89.75 138 GLY A C 1
ATOM 1112 O O . GLY A 1 138 ? 18.091 4.102 -23.718 1.00 89.75 138 GLY A O 1
ATOM 1113 N N . GLN A 1 139 ? 16.002 4.371 -22.954 1.00 93.25 139 GLN A N 1
ATOM 1114 C CA . GLN A 1 139 ? 15.983 3.177 -22.102 1.00 93.25 139 GLN A CA 1
ATOM 1115 C C . GLN A 1 139 ? 15.125 2.083 -22.759 1.00 93.25 139 GLN A C 1
ATOM 1117 O O . GLN A 1 139 ? 13.904 2.062 -22.566 1.00 93.25 139 GLN A O 1
ATOM 1122 N N . PRO A 1 140 ? 15.718 1.179 -23.563 1.00 92.81 140 PRO A N 1
ATOM 1123 C CA . PRO A 1 140 ? 14.958 0.181 -24.307 1.00 92.81 140 PRO A CA 1
ATOM 1124 C C . PRO A 1 140 ? 14.185 -0.762 -23.388 1.00 92.81 140 PRO A C 1
ATOM 1126 O O . PRO A 1 140 ? 13.079 -1.127 -23.748 1.00 92.81 140 PRO A O 1
ATOM 1129 N N . GLU A 1 141 ? 14.677 -1.098 -22.196 1.00 94.81 141 GLU A N 1
ATOM 1130 C CA . GLU A 1 141 ? 13.951 -1.957 -21.241 1.00 94.81 141 GLU A CA 1
ATOM 1131 C C . GLU A 1 141 ? 12.715 -1.282 -20.625 1.00 94.81 141 GLU A C 1
ATOM 1133 O O . GLU A 1 141 ? 11.809 -1.961 -20.147 1.00 94.81 141 GLU A O 1
ATOM 1138 N N . LEU A 1 142 ? 12.634 0.052 -20.674 1.00 94.19 142 LEU A N 1
ATOM 1139 C CA . LEU A 1 142 ? 11.495 0.804 -20.148 1.00 94.19 142 LEU A CA 1
ATOM 1140 C C . LEU A 1 142 ? 10.510 1.221 -21.245 1.00 94.19 142 LEU A C 1
ATOM 1142 O O . LEU A 1 142 ? 9.361 1.511 -20.934 1.00 94.19 142 LEU A O 1
ATOM 1146 N N . ILE A 1 143 ? 10.907 1.241 -22.522 1.00 93.62 143 ILE A N 1
ATOM 1147 C CA . ILE A 1 143 ? 10.053 1.677 -23.639 1.00 93.62 143 ILE A CA 1
ATOM 1148 C C . ILE A 1 143 ? 9.717 0.506 -24.574 1.00 93.62 143 ILE A C 1
ATOM 1150 O O . ILE A 1 143 ? 10.627 -0.160 -25.068 1.00 93.62 143 ILE A O 1
ATOM 1154 N N . PRO A 1 144 ? 8.435 0.303 -24.939 1.00 93.44 144 PRO A N 1
ATOM 1155 C CA . PRO A 1 144 ? 7.228 0.973 -24.424 1.00 93.44 144 PRO A CA 1
ATOM 1156 C C . PRO A 1 144 ? 6.909 0.570 -22.974 1.00 93.44 144 PRO A C 1
ATOM 1158 O O . PRO A 1 144 ? 7.424 -0.435 -22.499 1.00 93.44 144 PRO A O 1
ATOM 1161 N N . GLN A 1 145 ? 6.006 1.290 -22.294 1.00 94.25 145 GLN A N 1
ATOM 1162 C CA . GLN A 1 145 ? 5.652 1.038 -20.882 1.00 94.25 145 GLN A CA 1
ATOM 1163 C C . GLN A 1 145 ? 5.277 -0.424 -20.585 1.00 94.25 145 GLN A C 1
ATOM 1165 O O . GLN A 1 145 ? 5.621 -0.945 -19.528 1.00 94.25 145 GLN A O 1
ATOM 1170 N N . LYS A 1 146 ? 4.650 -1.133 -21.535 1.00 95.19 146 LYS A N 1
ATOM 1171 C CA . LYS A 1 146 ? 4.365 -2.574 -21.401 1.00 95.19 146 LYS A CA 1
ATOM 1172 C C . LYS A 1 146 ? 5.614 -3.430 -21.145 1.00 95.19 146 LYS A C 1
ATOM 1174 O O . LYS A 1 146 ? 5.517 -4.445 -20.472 1.00 95.19 146 LYS A O 1
ATOM 1179 N N . ARG A 1 147 ? 6.784 -3.022 -21.648 1.00 96.12 147 ARG A N 1
ATOM 1180 C CA . ARG A 1 147 ? 8.056 -3.720 -21.424 1.00 96.12 147 ARG A CA 1
ATOM 1181 C C . ARG A 1 147 ? 8.553 -3.529 -19.995 1.00 96.12 147 ARG A C 1
ATOM 1183 O O . ARG A 1 147 ? 8.998 -4.493 -19.394 1.00 96.12 147 ARG A O 1
ATOM 1190 N N . TYR A 1 148 ? 8.383 -2.335 -19.431 1.00 95.88 148 TYR A N 1
ATOM 1191 C CA . TYR A 1 148 ? 8.620 -2.089 -18.009 1.00 95.88 148 TYR A CA 1
ATOM 1192 C C . TYR A 1 148 ? 7.683 -2.919 -17.116 1.00 95.88 148 TYR A C 1
ATOM 1194 O O . TYR A 1 148 ? 8.120 -3.504 -16.126 1.00 95.88 148 TYR A O 1
ATOM 1202 N N . VAL A 1 149 ? 6.400 -2.998 -17.480 1.00 96.00 149 VAL A N 1
ATOM 1203 C CA . VAL A 1 149 ? 5.427 -3.828 -16.755 1.00 96.00 149 VAL A CA 1
ATOM 1204 C C . VAL A 1 149 ? 5.841 -5.300 -16.800 1.00 96.00 149 VAL A C 1
ATOM 1206 O O . VAL A 1 149 ? 5.907 -5.932 -15.749 1.00 96.00 149 VAL A O 1
ATOM 1209 N N . ALA A 1 150 ? 6.192 -5.819 -17.982 1.00 96.62 150 ALA A N 1
ATOM 1210 C CA . ALA A 1 150 ? 6.697 -7.182 -18.148 1.00 96.62 150 ALA A CA 1
ATOM 1211 C C . ALA A 1 150 ? 7.992 -7.419 -17.356 1.00 96.62 150 ALA A C 1
ATOM 1213 O O . ALA A 1 150 ? 8.110 -8.427 -16.673 1.00 96.62 150 ALA A O 1
ATOM 1214 N N . LEU A 1 151 ? 8.927 -6.461 -17.359 1.00 96.69 151 LEU A N 1
ATOM 1215 C CA . LEU A 1 151 ? 10.150 -6.522 -16.557 1.00 96.69 151 LEU A CA 1
ATOM 1216 C C . LEU A 1 151 ? 9.843 -6.711 -15.064 1.00 96.69 151 LEU A C 1
ATOM 1218 O O . LEU A 1 151 ? 10.449 -7.552 -14.415 1.00 96.69 151 LEU A O 1
ATOM 1222 N N . CYS A 1 152 ? 8.873 -5.974 -14.517 1.00 97.31 152 CYS A N 1
ATOM 1223 C CA . CYS A 1 152 ? 8.502 -6.111 -13.107 1.00 97.31 152 CYS A CA 1
ATOM 1224 C C . CYS A 1 152 ? 7.787 -7.440 -12.800 1.00 97.31 152 CYS A C 1
ATOM 1226 O O . CYS A 1 152 ? 8.039 -8.041 -11.754 1.00 97.31 152 CYS A O 1
ATOM 1228 N N . ARG A 1 153 ? 6.904 -7.885 -13.701 1.00 95.94 153 ARG A N 1
ATOM 1229 C CA . ARG A 1 153 ? 6.120 -9.120 -13.555 1.00 95.94 153 ARG A CA 1
ATOM 1230 C C . ARG A 1 153 ? 6.987 -10.374 -13.666 1.00 95.94 153 ARG A C 1
ATOM 1232 O O . ARG A 1 153 ? 6.989 -11.221 -12.781 1.00 95.94 153 ARG A O 1
ATOM 1239 N N . GLU A 1 154 ? 7.762 -10.459 -14.743 1.00 95.44 154 GLU A N 1
ATOM 1240 C CA . GLU A 1 154 ? 8.551 -11.638 -15.119 1.00 95.44 154 GLU A CA 1
ATOM 1241 C C . GLU A 1 154 ? 9.945 -11.653 -14.471 1.00 95.44 154 GLU A C 1
ATOM 1243 O O . GLU A 1 154 ? 10.582 -12.707 -14.362 1.00 95.44 154 GLU A O 1
ATOM 1248 N N . GLY A 1 155 ? 10.439 -10.475 -14.082 1.00 94.31 155 GLY A N 1
ATOM 1249 C CA . GLY A 1 155 ? 11.718 -10.292 -13.409 1.00 94.31 155 GLY A CA 1
ATOM 1250 C C . GLY A 1 155 ? 11.630 -10.512 -11.900 1.00 94.31 155 GLY A C 1
ATOM 1251 O O . GLY A 1 155 ? 10.887 -11.350 -11.388 1.00 94.31 155 GLY A O 1
ATOM 1252 N N . GLU A 1 156 ? 12.434 -9.756 -11.156 1.00 96.31 156 GLU A N 1
ATOM 1253 C CA . GLU A 1 156 ? 12.621 -9.993 -9.721 1.00 96.31 156 GLU A CA 1
ATOM 1254 C C . GLU A 1 156 ? 11.693 -9.163 -8.816 1.00 96.31 156 GLU A C 1
ATOM 1256 O O . GLU A 1 156 ? 11.620 -9.438 -7.617 1.00 96.31 156 GLU A O 1
ATOM 1261 N N . ARG A 1 157 ? 10.948 -8.180 -9.348 1.00 97.50 157 ARG A N 1
ATOM 1262 C CA . ARG A 1 157 ? 10.084 -7.295 -8.540 1.00 97.50 157 ARG A CA 1
ATOM 1263 C C . ARG A 1 157 ? 8.939 -8.050 -7.863 1.00 97.50 157 ARG A C 1
ATOM 1265 O O . ARG A 1 157 ? 8.801 -7.956 -6.645 1.00 97.50 157 ARG A O 1
ATOM 1272 N N . PHE A 1 158 ? 8.126 -8.796 -8.609 1.00 97.31 158 PHE A N 1
ATOM 1273 C CA . PHE A 1 158 ? 7.002 -9.536 -8.014 1.00 97.31 158 PHE A CA 1
ATOM 1274 C C . PHE A 1 158 ? 7.503 -10.643 -7.075 1.00 97.31 158 PHE A C 1
ATOM 1276 O O . PHE A 1 158 ? 6.995 -10.795 -5.964 1.00 97.31 158 PHE A O 1
ATOM 1283 N N . ARG A 1 159 ? 8.609 -11.315 -7.426 1.00 96.25 159 ARG A N 1
ATOM 1284 C CA . ARG A 1 159 ? 9.295 -12.264 -6.527 1.00 96.25 159 ARG A CA 1
ATOM 1285 C C . ARG A 1 159 ? 9.808 -11.607 -5.245 1.00 96.25 159 ARG A C 1
ATOM 1287 O O . ARG A 1 159 ? 9.792 -12.224 -4.183 1.00 96.25 159 ARG A O 1
ATOM 1294 N N . PHE A 1 160 ? 10.308 -10.375 -5.319 1.00 97.31 160 PHE A N 1
ATOM 1295 C CA . PHE A 1 160 ? 10.713 -9.602 -4.146 1.00 97.31 160 PHE A CA 1
ATOM 1296 C C . PHE A 1 160 ? 9.513 -9.307 -3.237 1.00 97.31 160 PHE A C 1
ATOM 1298 O O . PHE A 1 160 ? 9.610 -9.528 -2.030 1.00 97.31 160 PHE A O 1
ATOM 1305 N N . ILE A 1 161 ? 8.372 -8.890 -3.796 1.00 97.06 161 ILE A N 1
ATOM 1306 C CA . ILE A 1 161 ? 7.139 -8.647 -3.028 1.00 97.06 161 ILE A CA 1
ATOM 1307 C C . ILE A 1 161 ? 6.656 -9.939 -2.356 1.00 97.06 161 ILE A C 1
ATOM 1309 O O . ILE A 1 161 ? 6.407 -9.934 -1.150 1.00 97.06 161 ILE A O 1
ATOM 1313 N N . ALA A 1 162 ? 6.607 -11.054 -3.090 1.00 94.88 162 ALA A N 1
ATOM 1314 C CA . ALA A 1 162 ? 6.208 -12.354 -2.552 1.00 94.88 162 ALA A CA 1
ATOM 1315 C C . ALA A 1 162 ? 7.096 -12.791 -1.372 1.00 94.88 162 ALA A C 1
ATOM 1317 O O . ALA A 1 162 ? 6.579 -13.084 -0.294 1.00 94.88 162 ALA A O 1
ATOM 1318 N N . ARG A 1 163 ? 8.428 -12.722 -1.524 1.00 95.44 163 ARG A N 1
ATOM 1319 C CA . ARG A 1 163 ? 9.389 -13.020 -0.442 1.00 95.44 163 ARG A CA 1
ATOM 1320 C C . ARG A 1 163 ? 9.234 -12.086 0.756 1.00 95.44 163 ARG A C 1
ATOM 1322 O O . ARG A 1 163 ? 9.358 -12.512 1.902 1.00 95.44 163 ARG A O 1
ATOM 1329 N N . THR A 1 164 ? 8.970 -10.806 0.503 1.00 95.94 164 THR A N 1
ATOM 1330 C CA . THR A 1 164 ? 8.755 -9.816 1.566 1.00 95.94 164 THR A CA 1
ATOM 1331 C C . THR A 1 164 ? 7.489 -10.164 2.352 1.00 95.94 164 THR A C 1
ATOM 1333 O O . THR A 1 164 ? 7.526 -10.187 3.580 1.00 95.94 164 THR A O 1
ATOM 1336 N N . ARG A 1 165 ? 6.400 -10.540 1.669 1.00 95.94 165 ARG A N 1
ATOM 1337 C CA . ARG A 1 165 ? 5.156 -11.017 2.297 1.00 95.94 165 ARG A CA 1
ATOM 1338 C C . ARG A 1 165 ? 5.379 -12.287 3.112 1.00 95.94 165 ARG A C 1
ATOM 1340 O O . ARG A 1 165 ? 4.913 -12.362 4.241 1.00 95.94 165 ARG A O 1
ATOM 1347 N N . GLU A 1 166 ? 6.107 -13.268 2.584 1.00 95.06 166 GLU A N 1
ATOM 1348 C CA . GLU A 1 166 ? 6.424 -14.515 3.301 1.00 95.06 166 GLU A CA 1
ATOM 1349 C C . GLU A 1 166 ? 7.244 -14.281 4.574 1.00 95.06 166 GLU A C 1
ATOM 1351 O O . GLU A 1 166 ? 7.028 -14.961 5.581 1.00 95.06 166 GLU A O 1
ATOM 1356 N N . ARG A 1 167 ? 8.167 -13.312 4.532 1.00 95.81 167 ARG A N 1
ATOM 1357 C CA . ARG A 1 167 ? 9.008 -12.923 5.667 1.00 95.81 167 ARG A CA 1
ATOM 1358 C C . ARG A 1 167 ? 8.207 -12.248 6.776 1.00 95.81 167 ARG A C 1
ATOM 1360 O O . ARG A 1 167 ? 8.415 -12.570 7.941 1.00 95.81 167 ARG A O 1
ATOM 1367 N N . TRP A 1 168 ? 7.359 -11.286 6.421 1.00 96.31 168 TRP A N 1
ATOM 1368 C CA . TRP A 1 168 ? 6.708 -10.403 7.394 1.00 96.31 168 TRP A CA 1
ATOM 1369 C C . TRP A 1 168 ? 5.289 -10.825 7.774 1.00 96.31 168 TRP A C 1
ATOM 1371 O O . TRP A 1 168 ? 4.837 -10.476 8.856 1.00 96.31 168 TRP A O 1
ATOM 1381 N N . ARG A 1 169 ? 4.620 -11.615 6.926 1.00 96.75 169 ARG A N 1
ATOM 1382 C CA . ARG A 1 169 ? 3.315 -12.244 7.185 1.00 96.75 169 ARG A CA 1
ATOM 1383 C C . ARG A 1 169 ? 2.250 -11.261 7.704 1.00 96.75 169 ARG A C 1
ATOM 1385 O O . ARG A 1 169 ? 1.740 -11.457 8.808 1.00 96.75 169 ARG A O 1
ATOM 1392 N N . PRO A 1 170 ? 1.887 -10.225 6.924 1.00 98.12 170 PRO A N 1
ATOM 1393 C CA . PRO A 1 170 ? 0.785 -9.345 7.302 1.00 98.12 170 PRO A CA 1
ATOM 1394 C C . PRO A 1 170 ? -0.514 -10.143 7.459 1.00 98.12 170 PRO A C 1
ATOM 1396 O O . PRO A 1 170 ? -0.745 -11.121 6.743 1.00 98.12 170 PRO A O 1
ATOM 1399 N N . LYS A 1 171 ? -1.395 -9.701 8.358 1.00 98.56 171 LYS A N 1
ATOM 1400 C CA . LYS A 1 171 ? -2.733 -10.291 8.510 1.00 98.56 171 LYS A CA 1
ATOM 1401 C C . LYS A 1 171 ? -3.642 -9.873 7.361 1.00 98.56 171 LYS A C 1
ATOM 1403 O O . LYS A 1 171 ? -4.409 -10.687 6.853 1.00 98.56 171 LYS A O 1
ATOM 1408 N N . VAL A 1 172 ? -3.533 -8.616 6.933 1.00 98.69 172 VAL A N 1
ATOM 1409 C CA . VAL A 1 172 ? -4.361 -8.034 5.875 1.00 98.69 172 VAL A CA 1
ATOM 1410 C C . VAL A 1 172 ? -3.490 -7.318 4.847 1.00 98.69 172 VAL A C 1
ATOM 1412 O O . VAL A 1 172 ? -2.615 -6.537 5.209 1.00 98.69 172 VAL A O 1
ATOM 1415 N N . VAL A 1 173 ? -3.763 -7.542 3.561 1.00 98.62 173 VAL A N 1
ATOM 1416 C CA . VAL A 1 173 ? -3.206 -6.762 2.446 1.00 98.62 173 VAL A CA 1
ATOM 1417 C C . VAL A 1 173 ? -4.356 -6.085 1.705 1.00 98.62 173 VAL A C 1
ATOM 1419 O O . VAL A 1 173 ? -5.165 -6.739 1.051 1.00 98.62 173 VAL A O 1
ATOM 1422 N N . VAL A 1 174 ? -4.439 -4.765 1.811 1.00 98.50 174 VAL A N 1
ATOM 1423 C CA . VAL A 1 174 ? -5.427 -3.927 1.130 1.00 98.50 174 VAL A CA 1
ATOM 1424 C C . VAL A 1 174 ? -4.872 -3.496 -0.222 1.00 98.50 174 VAL A C 1
ATOM 1426 O O . VAL A 1 174 ? -3.926 -2.719 -0.293 1.00 98.50 174 VAL A O 1
ATOM 1429 N N . CYS A 1 175 ? -5.475 -3.975 -1.302 1.00 98.00 175 CYS A N 1
ATOM 1430 C CA . CYS A 1 175 ? -5.100 -3.666 -2.675 1.00 98.00 175 CYS A CA 1
ATOM 1431 C C . CYS A 1 175 ? -6.025 -2.578 -3.238 1.00 98.00 175 CYS A C 1
ATOM 1433 O O . CYS A 1 175 ? -7.228 -2.797 -3.417 1.00 98.00 175 CYS A O 1
ATOM 1435 N N . LEU A 1 176 ? -5.468 -1.397 -3.503 1.00 95.06 176 LEU A N 1
ATOM 1436 C CA . LEU A 1 176 ? -6.235 -0.215 -3.888 1.00 95.06 176 LEU A CA 1
ATOM 1437 C C . LEU A 1 176 ? -6.580 -0.210 -5.381 1.00 95.06 176 LEU A C 1
ATOM 1439 O O . LEU A 1 176 ? -5.724 -0.394 -6.235 1.00 95.06 176 LEU A O 1
ATOM 1443 N N . SER A 1 177 ? -7.835 0.112 -5.707 1.00 93.12 177 SER A N 1
ATOM 1444 C CA . SER A 1 177 ? -8.375 0.122 -7.076 1.00 93.12 177 SER A CA 1
ATOM 1445 C C . SER A 1 177 ? -8.535 -1.271 -7.697 1.00 93.12 177 SER A C 1
ATOM 1447 O O . SER A 1 177 ? -7.635 -1.821 -8.329 1.00 93.12 177 SER A O 1
ATOM 1449 N N . HIS A 1 178 ? -9.770 -1.776 -7.661 1.00 92.25 178 HIS A N 1
ATOM 1450 C CA . HIS A 1 178 ? -10.195 -3.007 -8.341 1.00 92.25 178 HIS A CA 1
ATOM 1451 C C . HIS A 1 178 ? -9.887 -3.047 -9.849 1.00 92.25 178 HIS A C 1
ATOM 1453 O O . HIS A 1 178 ? -9.880 -4.120 -10.447 1.00 92.25 178 HIS A O 1
ATOM 1459 N N . ARG A 1 179 ? -9.596 -1.903 -10.485 1.00 92.94 179 ARG A N 1
ATOM 1460 C CA . ARG A 1 179 ? -9.162 -1.843 -11.892 1.00 92.94 179 ARG A CA 1
ATOM 1461 C C . ARG A 1 179 ? -7.819 -2.535 -12.141 1.00 92.94 179 ARG A C 1
ATOM 1463 O O . ARG A 1 179 ? -7.436 -2.689 -13.295 1.00 92.94 179 ARG A O 1
ATOM 1470 N N . HIS A 1 180 ? -7.092 -2.886 -11.083 1.00 94.56 180 HIS A N 1
ATOM 1471 C CA . HIS A 1 180 ? -5.782 -3.535 -11.145 1.00 94.56 180 HIS A CA 1
ATOM 1472 C C . HIS A 1 180 ? -5.799 -4.934 -10.522 1.00 94.56 180 HIS A C 1
ATOM 1474 O O . HIS A 1 180 ? -4.782 -5.413 -10.028 1.00 94.56 180 HIS A O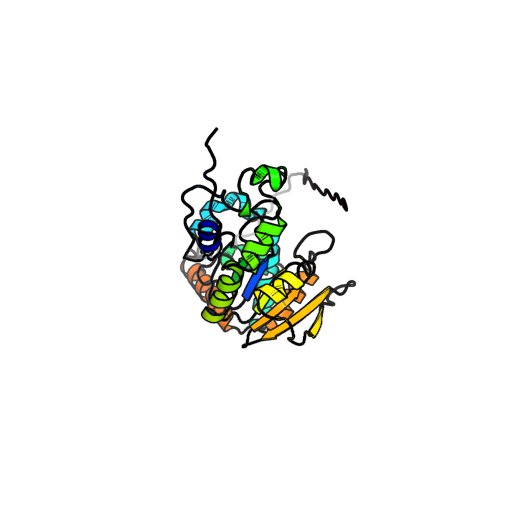 1
ATOM 1480 N N . THR A 1 181 ? -6.977 -5.569 -10.497 1.00 95.50 181 THR A N 1
ATOM 1481 C CA . THR A 1 181 ? -7.177 -6.894 -9.893 1.00 95.50 181 THR A CA 1
ATOM 1482 C C . THR A 1 181 ? -6.178 -7.909 -10.436 1.00 95.50 181 THR A C 1
ATOM 1484 O O . THR A 1 181 ? -5.493 -8.543 -9.641 1.00 95.50 181 THR A O 1
ATOM 1487 N N . ASP A 1 182 ? -6.023 -8.002 -11.757 1.00 95.19 182 ASP A N 1
ATOM 1488 C CA . ASP A 1 182 ? -5.126 -8.977 -12.382 1.00 95.19 182 ASP A CA 1
ATOM 1489 C C . ASP A 1 182 ? -3.668 -8.786 -11.939 1.00 95.19 182 ASP A C 1
ATOM 1491 O O . ASP A 1 182 ? -2.983 -9.760 -11.639 1.00 95.19 182 ASP A O 1
ATOM 1495 N N . GLU A 1 183 ? -3.196 -7.538 -11.811 1.00 95.88 183 GLU A N 1
ATOM 1496 C CA . GLU A 1 183 ? -1.856 -7.262 -11.283 1.00 95.88 183 GLU A CA 1
ATOM 1497 C C . GLU A 1 183 ? -1.674 -7.721 -9.835 1.00 95.88 183 GLU A C 1
ATOM 1499 O O . GLU A 1 183 ? -0.598 -8.202 -9.479 1.00 95.88 183 GLU A O 1
ATOM 1504 N N . TYR A 1 184 ? -2.698 -7.561 -8.994 1.00 97.12 184 TYR A N 1
ATOM 1505 C CA . TYR A 1 184 ? -2.648 -8.015 -7.607 1.00 97.12 184 TYR A CA 1
ATOM 1506 C C . TYR A 1 184 ? -2.674 -9.536 -7.502 1.00 97.12 184 TYR A C 1
ATOM 1508 O O . TYR A 1 184 ? -1.931 -10.093 -6.692 1.00 97.12 184 TYR A O 1
ATOM 1516 N N . LEU A 1 185 ? -3.502 -10.201 -8.314 1.00 96.00 185 LEU A N 1
ATOM 1517 C CA . LEU A 1 185 ? -3.552 -11.658 -8.341 1.00 96.00 185 LEU A CA 1
ATOM 1518 C C . LEU A 1 185 ? -2.181 -12.230 -8.712 1.00 96.00 185 LEU A C 1
ATOM 1520 O O . LEU A 1 185 ? -1.665 -13.062 -7.969 1.00 96.00 185 LEU A O 1
ATOM 1524 N N . GLU A 1 186 ? -1.549 -11.678 -9.747 1.00 95.19 186 GLU A N 1
ATOM 1525 C CA . GLU A 1 186 ? -0.222 -12.089 -10.213 1.00 95.19 186 GLU A CA 1
ATOM 1526 C C . GLU A 1 186 ? 0.884 -11.798 -9.194 1.00 95.19 186 GLU A C 1
ATOM 1528 O O . GLU A 1 186 ? 1.675 -12.679 -8.851 1.00 95.19 186 GLU A O 1
ATOM 1533 N N . ALA A 1 187 ? 0.930 -10.585 -8.636 1.00 96.00 187 ALA A N 1
ATOM 1534 C CA . ALA A 1 187 ? 1.982 -10.199 -7.694 1.00 96.00 187 ALA A CA 1
ATOM 1535 C C . ALA A 1 187 ? 1.981 -11.018 -6.397 1.00 96.00 187 ALA A C 1
ATOM 1537 O O . ALA A 1 187 ? 3.037 -11.221 -5.790 1.00 96.00 187 ALA A O 1
ATOM 1538 N N . PHE A 1 188 ? 0.806 -11.474 -5.961 1.00 95.69 188 PHE A N 1
ATOM 1539 C CA . PHE A 1 188 ? 0.636 -12.232 -4.724 1.00 95.69 188 PHE A CA 1
ATOM 1540 C C . PHE A 1 188 ? 0.382 -13.733 -4.951 1.00 95.69 188 PHE A C 1
ATOM 1542 O O . PHE A 1 188 ? 0.204 -14.478 -3.979 1.00 95.69 188 PHE A O 1
ATOM 1549 N N . ALA A 1 189 ? 0.436 -14.193 -6.207 1.00 93.81 189 ALA A N 1
ATOM 1550 C CA . ALA A 1 189 ? 0.167 -15.570 -6.619 1.00 93.81 189 ALA A CA 1
ATOM 1551 C C . ALA A 1 189 ? -1.182 -16.083 -6.079 1.00 93.81 189 ALA A C 1
ATOM 1553 O O . ALA A 1 189 ? -1.245 -17.093 -5.366 1.00 93.81 189 ALA A O 1
ATOM 1554 N N . LEU A 1 190 ? -2.245 -15.323 -6.338 1.00 94.81 190 LEU A N 1
ATOM 1555 C CA . LEU A 1 190 ? -3.616 -15.615 -5.911 1.00 94.81 190 LEU A CA 1
ATOM 1556 C C . LEU A 1 190 ? -4.451 -16.257 -7.028 1.00 94.81 190 LEU A C 1
ATOM 1558 O O . LEU A 1 190 ? -5.631 -16.539 -6.819 1.00 94.81 190 LEU A O 1
ATOM 1562 N N . GLU A 1 191 ? -3.880 -16.510 -8.206 1.00 91.56 191 GLU A N 1
ATOM 1563 C CA . GLU A 1 191 ? -4.588 -17.202 -9.279 1.00 91.56 191 GLU A CA 1
ATOM 1564 C C . GLU A 1 191 ? -5.037 -18.598 -8.847 1.00 91.56 191 GLU A C 1
ATOM 1566 O O . GLU A 1 191 ? -4.299 -19.364 -8.227 1.00 91.56 191 GLU A O 1
ATOM 1571 N N . GLY A 1 192 ? -6.282 -18.935 -9.184 1.00 90.88 192 GLY A N 1
ATOM 1572 C CA . GLY A 1 192 ? -6.894 -20.206 -8.799 1.00 90.88 192 GLY A CA 1
ATOM 1573 C C . GLY A 1 192 ? -7.332 -20.285 -7.332 1.00 90.88 192 GLY A C 1
ATOM 1574 O O . GLY A 1 192 ? -7.959 -21.274 -6.954 1.00 90.88 192 GLY A O 1
ATOM 1575 N N . ILE A 1 193 ? -7.070 -19.261 -6.512 1.00 94.38 193 ILE A N 1
ATOM 1576 C CA . ILE A 1 193 ? -7.644 -19.157 -5.167 1.00 94.38 193 ILE A CA 1
ATOM 1577 C C . ILE A 1 193 ? -9.098 -18.695 -5.285 1.00 94.38 193 ILE A C 1
ATOM 1579 O O . ILE A 1 193 ? -9.405 -17.731 -5.987 1.00 94.38 193 ILE A O 1
ATOM 1583 N N . ALA A 1 194 ? -10.004 -19.384 -4.589 1.00 92.75 194 ALA A N 1
ATOM 1584 C CA . ALA A 1 194 ? -11.409 -19.001 -4.545 1.00 92.75 194 ALA A CA 1
ATOM 1585 C C . ALA A 1 194 ? -11.558 -17.619 -3.891 1.00 92.75 194 ALA A C 1
ATOM 1587 O O . ALA A 1 194 ? -11.156 -17.420 -2.743 1.00 92.75 194 ALA A O 1
ATOM 1588 N N . GLY A 1 195 ? -12.126 -16.678 -4.643 1.00 92.81 195 GLY A N 1
ATOM 1589 C CA . GLY A 1 195 ? -12.446 -15.345 -4.153 1.00 92.81 195 GLY A CA 1
ATOM 1590 C C . GLY A 1 195 ? -13.834 -15.291 -3.514 1.00 92.81 195 GLY A C 1
ATOM 1591 O O . GLY A 1 195 ? -14.768 -15.935 -3.989 1.00 92.81 195 GLY A O 1
ATOM 1592 N N . GLU A 1 196 ? -13.977 -14.485 -2.468 1.00 96.25 196 GLU A N 1
ATOM 1593 C CA . GLU A 1 196 ? -15.266 -14.105 -1.879 1.00 96.25 196 GLU A CA 1
ATOM 1594 C C . GLU A 1 196 ? -15.574 -12.642 -2.228 1.00 96.25 196 GLU A C 1
ATOM 1596 O O . GLU A 1 196 ? -14.672 -11.807 -2.274 1.00 96.25 196 GLU A O 1
ATOM 1601 N N . GLU A 1 197 ? -16.841 -12.306 -2.476 1.00 96.00 197 GLU A N 1
ATOM 1602 C CA . GLU A 1 197 ? -17.271 -10.914 -2.635 1.00 96.00 197 GLU A CA 1
ATOM 1603 C C . GLU A 1 197 ? -17.976 -10.438 -1.362 1.00 96.00 197 GLU A C 1
ATOM 1605 O O . GLU A 1 197 ? -18.941 -11.051 -0.908 1.00 96.00 197 GLU A O 1
ATOM 1610 N N . HIS A 1 198 ? -17.531 -9.307 -0.815 1.00 94.62 198 HIS A N 1
ATOM 1611 C CA . HIS A 1 198 ? -18.189 -8.643 0.305 1.00 94.62 198 HIS A CA 1
ATOM 1612 C C . HIS A 1 198 ? -18.695 -7.266 -0.115 1.00 94.62 198 HIS A C 1
ATOM 1614 O O . HIS A 1 198 ? -17.977 -6.491 -0.745 1.00 94.62 198 HIS A O 1
ATOM 1620 N N . ALA A 1 199 ? -19.926 -6.927 0.261 1.00 92.81 199 ALA A N 1
ATOM 1621 C CA . ALA A 1 199 ? -20.506 -5.622 -0.027 1.00 92.81 199 ALA A CA 1
ATOM 1622 C C . ALA A 1 199 ? -20.509 -4.740 1.227 1.00 92.81 199 ALA A C 1
ATOM 1624 O O . ALA A 1 199 ? -21.299 -4.966 2.140 1.00 92.81 199 ALA A O 1
ATOM 1625 N N . LEU A 1 200 ? -19.707 -3.675 1.225 1.00 90.00 200 LEU A N 1
ATOM 1626 C CA . LEU A 1 200 ? -19.835 -2.584 2.187 1.00 90.00 200 LEU A CA 1
ATOM 1627 C C . LEU A 1 200 ? -21.112 -1.801 1.867 1.00 90.00 200 LEU A C 1
ATOM 1629 O O . LEU A 1 200 ? -21.207 -1.178 0.806 1.00 90.00 200 LEU A O 1
ATOM 1633 N N . ARG A 1 201 ? -22.093 -1.823 2.775 1.00 85.31 201 ARG A N 1
ATOM 1634 C CA . ARG A 1 201 ? -23.375 -1.106 2.632 1.00 85.31 201 ARG A CA 1
ATOM 1635 C C . ARG A 1 201 ? -23.640 -0.088 3.752 1.00 85.31 201 ARG A C 1
ATOM 1637 O O . ARG A 1 201 ? -24.701 -0.143 4.366 1.00 85.31 201 ARG A O 1
ATOM 1644 N N . PRO A 1 202 ? -22.715 0.839 4.044 1.00 73.69 202 PRO A N 1
ATOM 1645 C CA . PRO A 1 202 ? -22.948 1.833 5.087 1.00 73.69 202 PRO A CA 1
ATOM 1646 C C . PRO A 1 202 ? -23.717 3.068 4.567 1.00 73.69 202 PRO A C 1
ATOM 1648 O O . PRO A 1 202 ? -24.106 3.924 5.350 1.00 73.69 202 PRO A O 1
ATOM 1651 N N . ALA A 1 203 ? -23.933 3.168 3.249 1.00 68.38 203 ALA A N 1
ATOM 1652 C CA . ALA A 1 203 ? -24.661 4.241 2.568 1.00 68.38 203 ALA A CA 1
ATOM 1653 C C . ALA A 1 203 ? -25.434 3.682 1.355 1.00 68.38 203 ALA A C 1
ATOM 1655 O O . ALA A 1 203 ? -25.311 2.497 1.034 1.00 68.38 203 ALA A O 1
ATOM 1656 N N . ASP A 1 204 ? -26.169 4.538 0.637 1.00 70.12 204 ASP A N 1
ATOM 1657 C CA . ASP A 1 204 ? -27.066 4.156 -0.472 1.00 70.12 204 ASP A CA 1
ATOM 1658 C C . ASP A 1 204 ? -26.381 3.387 -1.616 1.00 70.12 204 ASP A C 1
ATOM 1660 O O . ASP A 1 204 ? -27.026 2.653 -2.365 1.00 70.12 204 ASP A O 1
ATOM 1664 N N . GLN A 1 205 ? -25.060 3.534 -1.762 1.00 76.06 205 GLN A N 1
ATOM 1665 C CA . GLN A 1 205 ? -24.274 2.816 -2.761 1.00 76.06 205 GLN A CA 1
ATOM 1666 C C . GLN A 1 205 ? -23.371 1.768 -2.117 1.00 76.06 205 GLN A C 1
ATOM 1668 O O . GLN A 1 205 ? -22.381 2.099 -1.457 1.00 76.06 205 GLN A O 1
ATOM 1673 N N . ALA A 1 206 ? -23.663 0.499 -2.405 1.00 84.69 206 ALA A N 1
ATOM 1674 C CA . ALA A 1 206 ? -22.803 -0.611 -2.028 1.00 84.69 206 ALA A CA 1
ATOM 1675 C C . ALA A 1 206 ? -21.428 -0.506 -2.713 1.00 84.69 206 ALA A C 1
ATOM 1677 O O . ALA A 1 206 ? -21.331 -0.230 -3.915 1.00 84.69 206 ALA A O 1
ATOM 1678 N N . ARG A 1 207 ? -20.359 -0.769 -1.960 1.00 89.25 207 ARG A N 1
ATOM 1679 C CA . ARG A 1 207 ? -18.999 -0.931 -2.492 1.00 89.25 207 ARG A CA 1
ATOM 1680 C C . ARG A 1 207 ? -18.582 -2.387 -2.347 1.00 89.25 207 ARG A C 1
ATOM 1682 O O . ARG A 1 207 ? -18.675 -2.949 -1.263 1.00 89.25 207 ARG A O 1
ATOM 1689 N N . ARG A 1 208 ? -18.167 -2.999 -3.453 1.00 92.69 208 ARG A N 1
ATOM 1690 C CA . ARG A 1 208 ? -17.759 -4.406 -3.494 1.00 92.69 208 ARG A CA 1
ATOM 1691 C C . ARG A 1 208 ? -16.278 -4.524 -3.171 1.00 92.69 208 ARG A C 1
ATOM 1693 O O . ARG A 1 208 ? -15.475 -3.737 -3.671 1.00 92.69 208 ARG A O 1
ATOM 1700 N N . LEU A 1 209 ? -15.952 -5.506 -2.352 1.00 96.12 209 LEU A N 1
ATOM 1701 C CA . LEU A 1 209 ? -14.609 -5.941 -2.016 1.00 96.12 209 LEU A CA 1
ATOM 1702 C C . LEU A 1 209 ? -14.441 -7.363 -2.544 1.00 96.12 209 LEU A C 1
ATOM 1704 O O . LEU A 1 209 ? -15.347 -8.176 -2.367 1.00 96.12 209 LEU A O 1
ATOM 1708 N N . HIS A 1 210 ? -13.291 -7.669 -3.136 1.00 97.38 210 HIS A N 1
ATOM 1709 C CA . HIS A 1 210 ? -12.922 -9.041 -3.480 1.00 97.38 210 HIS A CA 1
ATOM 1710 C C . HIS A 1 210 ? -11.886 -9.544 -2.485 1.00 97.38 210 HIS A C 1
ATOM 1712 O O . HIS A 1 210 ? -10.860 -8.896 -2.271 1.00 97.38 210 HIS A O 1
ATOM 1718 N N . LEU A 1 211 ? -12.172 -10.680 -1.865 1.00 98.06 211 LEU A N 1
ATOM 1719 C CA . LEU A 1 211 ? -11.380 -11.245 -0.791 1.00 98.06 211 LEU A CA 1
ATOM 1720 C C . LEU A 1 211 ? -10.723 -12.537 -1.218 1.00 98.06 211 LEU A C 1
ATOM 1722 O O . LEU A 1 211 ? -11.371 -13.405 -1.793 1.00 98.06 211 LEU A O 1
ATOM 1726 N N . PHE A 1 212 ? -9.459 -12.682 -0.848 1.00 98.12 212 PHE A N 1
ATOM 1727 C CA . PHE A 1 212 ? -8.703 -13.913 -1.028 1.00 98.12 212 PHE A CA 1
ATOM 1728 C C . PHE A 1 212 ? -8.012 -14.249 0.284 1.00 98.12 212 PHE A C 1
ATOM 1730 O O . PHE A 1 212 ? -7.485 -13.361 0.952 1.00 98.12 212 PHE A O 1
ATOM 1737 N N . ASN A 1 213 ? -8.001 -15.524 0.659 1.00 97.12 213 ASN A N 1
ATOM 1738 C CA . ASN A 1 213 ? -7.326 -15.989 1.866 1.00 97.12 213 ASN A CA 1
ATOM 1739 C C . ASN A 1 213 ? -6.256 -17.005 1.481 1.00 97.12 213 ASN A C 1
ATOM 1741 O O . ASN A 1 213 ? -6.546 -17.984 0.794 1.00 97.12 213 ASN A O 1
ATOM 1745 N N . LYS A 1 214 ? -5.021 -16.770 1.924 1.00 95.56 214 LYS A N 1
ATOM 1746 C CA . LYS A 1 214 ? -3.879 -17.647 1.645 1.00 95.56 214 LYS A CA 1
ATOM 1747 C C . LYS A 1 214 ? -2.810 -17.478 2.727 1.00 95.56 214 LYS A C 1
ATOM 1749 O O . LYS A 1 214 ? -2.463 -16.365 3.104 1.00 95.56 214 LYS A O 1
ATOM 1754 N N . ASP A 1 215 ? -2.297 -18.590 3.246 1.00 93.44 215 ASP A N 1
ATOM 1755 C CA . ASP A 1 215 ? -1.222 -18.631 4.254 1.00 93.44 215 ASP A CA 1
ATOM 1756 C C . ASP A 1 215 ? -1.464 -17.760 5.510 1.00 93.44 215 ASP A C 1
ATOM 1758 O O . ASP A 1 215 ? -0.524 -17.212 6.083 1.00 93.44 215 ASP A O 1
ATOM 1762 N N . GLY A 1 216 ? -2.723 -17.608 5.938 1.00 93.94 216 GLY A N 1
ATOM 1763 C CA . GLY A 1 216 ? -3.090 -16.785 7.101 1.00 93.94 216 GLY A CA 1
ATOM 1764 C C . GLY A 1 216 ? -3.166 -15.276 6.838 1.00 93.94 216 GLY A C 1
ATOM 1765 O O . GLY A 1 216 ? -3.413 -14.520 7.772 1.00 93.94 216 GLY A O 1
ATOM 1766 N N . THR A 1 217 ? -2.999 -14.840 5.589 1.00 97.88 217 THR A N 1
ATOM 1767 C CA . THR A 1 217 ? -3.213 -13.456 5.151 1.00 97.88 217 THR A CA 1
ATOM 1768 C C . THR A 1 217 ? -4.542 -13.344 4.399 1.00 97.88 217 THR A C 1
ATOM 1770 O O . THR A 1 217 ? -4.874 -14.201 3.572 1.00 97.88 217 THR A O 1
ATOM 1773 N N . THR A 1 218 ? -5.290 -12.269 4.648 1.00 98.44 218 THR A N 1
ATOM 1774 C CA . THR A 1 218 ? -6.449 -11.869 3.841 1.00 98.44 218 THR A CA 1
ATOM 1775 C C . THR A 1 218 ? -6.064 -10.735 2.894 1.00 98.44 218 THR A C 1
ATOM 1777 O O . THR A 1 218 ? -5.696 -9.647 3.334 1.00 98.44 218 THR A O 1
ATOM 1780 N N . TRP A 1 219 ? -6.207 -10.947 1.590 1.00 98.56 219 TRP A N 1
ATOM 1781 C CA . TRP A 1 219 ? -6.145 -9.877 0.598 1.00 98.56 219 TRP A CA 1
ATOM 1782 C C . TRP A 1 219 ? -7.532 -9.304 0.387 1.00 98.56 219 TRP A C 1
ATOM 1784 O O . TRP A 1 219 ? -8.498 -10.052 0.248 1.00 98.56 219 TRP A O 1
ATOM 1794 N N . ILE A 1 220 ? -7.616 -7.981 0.341 1.00 98.38 220 ILE A N 1
ATOM 1795 C CA . ILE A 1 220 ? -8.847 -7.249 0.087 1.00 98.38 220 ILE A CA 1
ATOM 1796 C C . ILE A 1 220 ? -8.595 -6.318 -1.091 1.00 98.38 220 ILE A C 1
ATOM 1798 O O . ILE A 1 220 ? -7.922 -5.300 -0.951 1.00 98.38 220 ILE A O 1
ATOM 1802 N N . ILE A 1 221 ? -9.151 -6.649 -2.251 1.00 97.88 221 ILE A N 1
ATOM 1803 C CA . ILE A 1 221 ? -9.146 -5.771 -3.419 1.00 97.88 221 ILE A CA 1
ATOM 1804 C C . ILE A 1 221 ? -10.375 -4.872 -3.330 1.00 97.88 221 ILE A C 1
ATOM 1806 O O . ILE A 1 221 ? -11.512 -5.347 -3.382 1.00 97.88 221 ILE A O 1
ATOM 1810 N N . CYS A 1 222 ? -10.147 -3.570 -3.175 1.00 95.69 222 CYS A N 1
ATOM 1811 C CA . CYS A 1 222 ? -11.199 -2.584 -2.947 1.00 95.69 222 CYS A CA 1
ATOM 1812 C C . CYS A 1 222 ? -11.242 -1.524 -4.063 1.00 95.69 222 CYS A C 1
ATOM 1814 O O . CYS A 1 222 ? -10.322 -1.411 -4.880 1.00 95.69 222 CYS A O 1
ATOM 1816 N N . PRO A 1 223 ? -12.299 -0.696 -4.141 1.00 93.62 223 PRO A N 1
ATOM 1817 C CA . PRO A 1 223 ? -12.262 0.518 -4.951 1.00 93.62 223 PRO A CA 1
ATOM 1818 C C . PRO A 1 223 ? -11.085 1.418 -4.553 1.00 93.62 223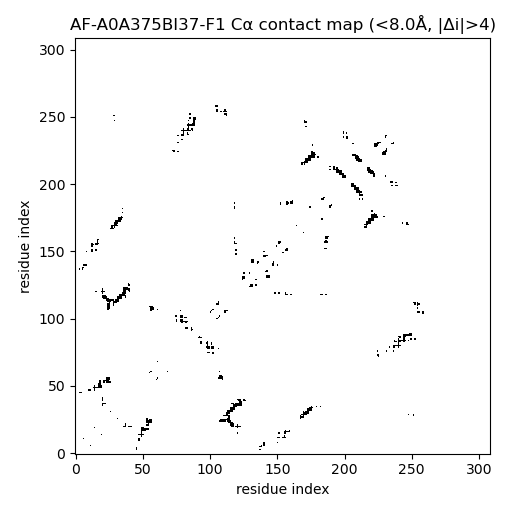 PRO A C 1
ATOM 1820 O O . PRO A 1 223 ? -10.531 1.291 -3.462 1.00 93.62 223 PRO A O 1
ATOM 1823 N N . ALA A 1 224 ? -10.699 2.337 -5.438 1.00 91.75 224 ALA A N 1
ATOM 1824 C CA . ALA A 1 224 ? -9.685 3.332 -5.103 1.00 91.75 224 ALA A CA 1
ATOM 1825 C C . ALA A 1 224 ? -10.109 4.139 -3.864 1.00 91.75 224 ALA A C 1
ATOM 1827 O O . ALA A 1 224 ? -11.300 4.354 -3.633 1.00 91.75 224 ALA A O 1
ATOM 1828 N N . ILE A 1 225 ? -9.137 4.607 -3.089 1.00 87.88 225 ILE A N 1
ATOM 1829 C CA . ILE A 1 225 ? -9.362 5.596 -2.037 1.00 87.88 225 ILE A CA 1
ATOM 1830 C C . ILE A 1 225 ? -9.180 6.969 -2.687 1.00 87.88 225 ILE A C 1
ATOM 1832 O O . ILE A 1 225 ? -8.100 7.272 -3.192 1.00 87.88 225 ILE A O 1
ATOM 1836 N N . GLY A 1 226 ? -10.234 7.784 -2.734 1.00 79.69 226 GLY A N 1
ATOM 1837 C CA . GLY A 1 226 ? -10.217 9.024 -3.521 1.00 79.69 226 GLY A CA 1
ATOM 1838 C C . GLY A 1 226 ? -10.786 8.908 -4.938 1.00 79.69 226 GLY A C 1
ATOM 1839 O O . GLY A 1 226 ? -10.993 7.826 -5.484 1.00 79.69 226 GLY A O 1
ATOM 1840 N N . GLY A 1 227 ? -11.039 10.070 -5.544 1.00 78.06 227 GLY A N 1
ATOM 1841 C CA . GLY A 1 227 ? -11.602 10.187 -6.891 1.00 78.06 227 GLY A CA 1
ATOM 1842 C C . GLY A 1 227 ? -13.114 9.941 -6.964 1.00 78.06 227 GLY A C 1
ATOM 1843 O O . GLY A 1 227 ? -13.748 9.482 -6.018 1.00 78.06 227 GLY A O 1
ATOM 1844 N N . SER A 1 228 ? -13.708 10.249 -8.119 1.00 72.81 228 SER A N 1
ATOM 1845 C CA . SER A 1 228 ? -15.166 10.207 -8.332 1.00 72.81 228 SER A CA 1
ATOM 1846 C C . SER A 1 228 ? -15.782 8.806 -8.234 1.00 72.81 228 SER A C 1
ATOM 1848 O O . SER A 1 228 ? -16.962 8.676 -7.924 1.00 72.81 228 SER A O 1
ATOM 1850 N N . ALA A 1 229 ? -14.990 7.760 -8.481 1.00 74.44 229 ALA A N 1
ATOM 1851 C CA . ALA A 1 229 ? -15.415 6.360 -8.420 1.00 74.44 229 ALA A CA 1
ATOM 1852 C C . ALA A 1 229 ? -14.875 5.608 -7.186 1.00 74.44 229 ALA A C 1
ATOM 1854 O O . ALA A 1 229 ? -15.058 4.393 -7.081 1.00 74.44 229 ALA A O 1
ATOM 1855 N N . GLY A 1 230 ? -14.172 6.299 -6.285 1.00 82.50 230 GLY A N 1
ATOM 1856 C CA . GLY A 1 230 ? -13.546 5.695 -5.114 1.00 82.50 230 GLY A CA 1
ATOM 1857 C C . GLY A 1 230 ? -14.419 5.685 -3.861 1.00 82.50 230 GLY A C 1
ATOM 1858 O O . GLY A 1 230 ? -15.586 6.089 -3.863 1.00 82.50 230 GLY A O 1
ATOM 1859 N N . MET A 1 231 ? -13.825 5.204 -2.773 1.00 88.00 231 MET A N 1
ATOM 1860 C CA . MET A 1 231 ? -14.314 5.396 -1.411 1.00 88.00 231 MET A CA 1
ATOM 1861 C C . MET A 1 231 ? -13.796 6.745 -0.917 1.00 88.00 231 MET A C 1
ATOM 1863 O O . MET A 1 231 ? -12.588 6.930 -0.757 1.00 88.00 231 MET A O 1
ATOM 1867 N N . THR A 1 232 ? -14.702 7.704 -0.747 1.00 83.38 232 THR A N 1
ATOM 1868 C CA . THR A 1 232 ? -14.358 9.082 -0.354 1.00 83.38 232 THR A CA 1
ATOM 1869 C C . THR A 1 232 ? -15.198 9.612 0.794 1.00 83.38 232 THR A C 1
ATOM 1871 O O . THR A 1 232 ? -14.760 10.531 1.483 1.00 83.38 232 THR A O 1
ATOM 1874 N N . SER A 1 233 ? -16.384 9.047 1.037 1.00 89.44 233 SER A N 1
ATOM 1875 C CA . SER A 1 233 ? -17.210 9.471 2.162 1.00 89.44 233 SER A CA 1
ATOM 1876 C C . SER A 1 233 ? -16.693 8.883 3.473 1.00 89.44 233 SER A C 1
ATOM 1878 O O . SER A 1 233 ? -16.206 7.753 3.518 1.00 89.44 233 SER A O 1
ATOM 1880 N N . GLN A 1 234 ? -16.837 9.648 4.555 1.00 91.50 234 GLN A N 1
ATOM 1881 C CA . GLN A 1 234 ? -16.472 9.223 5.909 1.00 91.50 234 GLN A CA 1
ATOM 1882 C C . GLN A 1 234 ? -17.104 7.874 6.265 1.00 91.50 234 GLN A C 1
ATOM 1884 O O . GLN A 1 234 ? -16.399 6.931 6.586 1.00 91.50 234 GLN A O 1
ATOM 1889 N N . VAL A 1 235 ? -18.412 7.755 6.054 1.00 92.06 235 VAL A N 1
ATOM 1890 C CA . VAL A 1 235 ? -19.193 6.547 6.337 1.00 92.06 235 VAL A CA 1
ATOM 1891 C C . VAL A 1 235 ? -18.669 5.306 5.591 1.00 92.06 235 VAL A C 1
ATOM 1893 O O . VAL A 1 235 ? -18.681 4.206 6.138 1.00 92.06 235 VAL A O 1
ATOM 1896 N N . GLN A 1 236 ? -18.173 5.457 4.356 1.00 92.38 236 GLN A N 1
ATOM 1897 C CA . GLN A 1 236 ? -17.560 4.347 3.613 1.00 92.38 236 GLN A CA 1
ATOM 1898 C C . GLN A 1 236 ? -16.185 3.962 4.164 1.00 92.38 236 GLN A C 1
ATOM 1900 O O . GLN A 1 236 ? -15.891 2.773 4.265 1.00 92.38 236 GLN A O 1
ATOM 1905 N N . LEU A 1 237 ? -15.356 4.951 4.504 1.00 94.62 237 LEU A N 1
ATOM 1906 C CA . LEU A 1 237 ? -14.022 4.724 5.061 1.00 94.62 237 LEU A CA 1
ATOM 1907 C C . LEU A 1 237 ? -14.100 4.086 6.453 1.00 94.62 237 LEU A C 1
ATOM 1909 O O . LEU A 1 237 ? -13.368 3.137 6.718 1.00 94.62 237 LEU A O 1
ATOM 1913 N N . ASP A 1 238 ? -15.030 4.539 7.295 1.00 95.50 238 ASP A N 1
ATOM 1914 C CA . ASP A 1 238 ? -15.238 4.005 8.642 1.00 95.50 238 ASP A CA 1
ATOM 1915 C C . ASP A 1 238 ? -15.735 2.556 8.585 1.00 95.50 238 ASP A C 1
ATOM 1917 O O . ASP A 1 23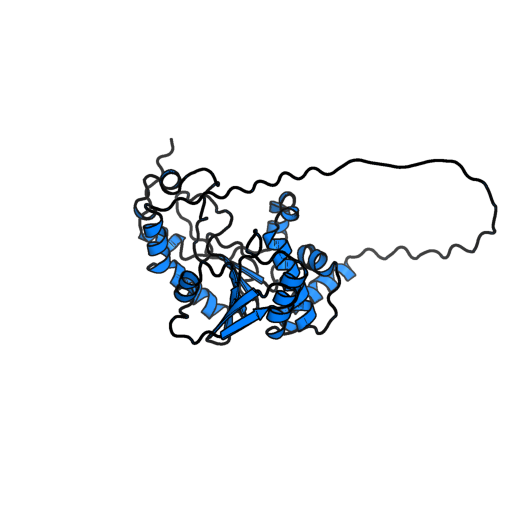8 ? -15.183 1.685 9.251 1.00 95.50 238 ASP A O 1
ATOM 1921 N N . ALA A 1 239 ? -16.717 2.259 7.726 1.00 95.06 239 ALA A N 1
ATOM 1922 C CA . ALA A 1 239 ? -17.207 0.892 7.540 1.00 95.06 239 ALA A CA 1
ATOM 1923 C C . ALA A 1 239 ? -16.135 -0.042 6.964 1.00 95.06 239 ALA A C 1
ATOM 1925 O O . ALA A 1 239 ?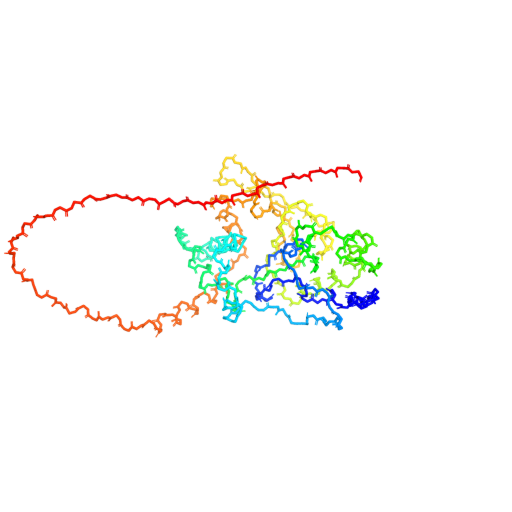 -16.067 -1.217 7.325 1.00 95.06 239 ALA A O 1
ATOM 1926 N N . PHE A 1 240 ? -15.286 0.469 6.067 1.00 96.62 240 PHE A N 1
ATOM 1927 C CA . PHE A 1 240 ? -14.159 -0.304 5.562 1.00 96.62 240 PHE A CA 1
ATOM 1928 C C . PHE A 1 240 ? -13.124 -0.572 6.661 1.00 96.62 240 PHE A C 1
ATOM 1930 O O . PHE A 1 240 ? -12.633 -1.693 6.782 1.00 96.62 240 PHE A O 1
ATOM 1937 N N . GLY A 1 241 ? -12.848 0.427 7.500 1.00 97.44 241 GLY A N 1
ATOM 1938 C CA . GLY A 1 241 ? -11.998 0.287 8.675 1.00 97.44 241 GLY A CA 1
ATOM 1939 C C . GLY A 1 241 ? -12.532 -0.734 9.671 1.00 97.44 241 GLY A C 1
ATOM 1940 O O . GLY A 1 241 ? -11.804 -1.652 10.028 1.00 97.44 241 GLY A O 1
ATOM 1941 N N . GLN A 1 242 ? -13.812 -0.659 10.040 1.00 97.31 242 GLN A N 1
ATOM 1942 C CA . GLN A 1 242 ? -14.474 -1.663 10.885 1.00 97.31 242 GLN A CA 1
ATOM 1943 C C . GLN A 1 242 ? -14.337 -3.065 10.284 1.00 97.31 242 GLN A C 1
ATOM 1945 O O . GLN A 1 242 ? -13.912 -4.000 10.955 1.00 97.31 242 GLN A O 1
ATOM 1950 N N . PHE A 1 243 ? -14.593 -3.213 8.982 1.00 97.56 243 PHE A N 1
ATOM 1951 C CA . PHE A 1 243 ? -14.427 -4.494 8.302 1.00 97.56 243 PHE A CA 1
ATOM 1952 C C . PHE A 1 243 ? -12.997 -5.049 8.406 1.00 97.56 243 PHE A C 1
ATOM 1954 O O . PHE A 1 243 ? -12.819 -6.244 8.656 1.00 97.56 243 PHE A O 1
ATOM 1961 N N . ILE A 1 244 ? -11.974 -4.205 8.248 1.00 98.25 244 ILE A N 1
ATOM 1962 C CA . ILE A 1 244 ? -10.576 -4.596 8.476 1.00 98.25 244 ILE A CA 1
ATOM 1963 C C . ILE A 1 244 ? -10.357 -4.956 9.952 1.00 98.25 244 ILE A C 1
ATOM 1965 O O . ILE A 1 244 ? -9.764 -5.994 10.236 1.00 98.25 244 ILE A O 1
ATOM 1969 N N . GLY A 1 245 ? -10.881 -4.152 10.878 1.00 98.12 245 GLY A N 1
ATOM 1970 C CA . GLY A 1 245 ? -10.751 -4.325 12.325 1.00 98.12 245 GLY A CA 1
ATOM 1971 C C . GLY A 1 245 ? -11.238 -5.679 12.838 1.00 98.12 245 GLY A C 1
ATOM 1972 O O . GLY A 1 245 ? -10.590 -6.254 13.705 1.00 98.12 245 GLY A O 1
ATOM 1973 N N . THR A 1 246 ? -12.271 -6.270 12.222 1.00 97.44 246 THR A N 1
ATOM 1974 C CA . THR A 1 246 ? -12.732 -7.640 12.553 1.00 97.44 246 THR A CA 1
ATOM 1975 C C . THR A 1 246 ? -11.675 -8.738 12.349 1.00 97.44 246 THR A C 1
ATOM 1977 O O . THR A 1 246 ? -11.847 -9.861 12.820 1.00 97.44 246 THR A O 1
ATOM 1980 N N . ARG A 1 247 ? -10.582 -8.439 11.633 1.00 97.50 247 ARG A N 1
ATOM 1981 C CA . ARG A 1 247 ? -9.455 -9.351 11.357 1.00 97.50 247 ARG A CA 1
ATOM 1982 C C . ARG A 1 247 ? -8.206 -9.016 12.168 1.00 97.50 247 ARG A C 1
ATOM 1984 O O . ARG A 1 247 ? -7.178 -9.676 12.014 1.00 97.50 247 ARG A O 1
ATOM 1991 N N . LEU A 1 248 ? -8.279 -7.979 12.993 1.00 98.25 248 LEU A N 1
ATOM 1992 C CA . LEU A 1 248 ? -7.179 -7.496 13.807 1.00 98.25 248 LEU A CA 1
ATOM 1993 C C . LEU A 1 248 ? -7.438 -7.809 15.278 1.00 98.25 248 LEU A C 1
ATOM 1995 O O . LEU A 1 248 ? -8.567 -8.008 15.717 1.00 98.25 248 LEU A O 1
ATOM 1999 N N . ALA A 1 249 ? -6.358 -7.870 16.043 1.00 97.25 249 ALA A N 1
ATOM 2000 C CA . ALA A 1 249 ? -6.394 -7.994 17.488 1.00 97.25 249 ALA A CA 1
ATOM 2001 C C . ALA A 1 249 ? -5.995 -6.662 18.128 1.00 97.25 249 ALA A C 1
ATOM 2003 O O . ALA A 1 249 ? -5.227 -5.894 17.551 1.00 97.25 249 ALA A O 1
ATOM 2004 N N . ALA A 1 250 ? -6.422 -6.435 19.371 1.00 96.88 250 ALA A N 1
ATOM 2005 C CA . ALA A 1 250 ? -5.990 -5.286 20.167 1.00 96.88 250 ALA A CA 1
ATOM 2006 C C . ALA A 1 250 ? -4.455 -5.117 20.201 1.00 96.88 250 ALA A C 1
ATOM 2008 O O . ALA A 1 250 ? -3.947 -3.999 20.145 1.00 96.88 250 ALA A O 1
ATOM 2009 N N . SER A 1 251 ? -3.708 -6.229 20.226 1.00 96.50 251 SER A N 1
ATOM 2010 C CA . SER A 1 251 ? -2.239 -6.231 20.224 1.00 96.50 251 SER A CA 1
ATOM 2011 C C . SER A 1 251 ? -1.615 -5.634 18.961 1.00 96.50 251 SER A C 1
ATOM 2013 O O . SER A 1 251 ? -0.475 -5.184 19.015 1.00 96.50 251 SER A O 1
ATOM 2015 N N . ASP A 1 252 ? -2.336 -5.601 17.836 1.00 96.94 252 ASP A N 1
ATOM 2016 C CA . ASP A 1 252 ? -1.839 -5.008 16.587 1.00 96.94 252 ASP A CA 1
ATOM 2017 C C . ASP A 1 252 ? -1.728 -3.473 16.686 1.00 96.94 252 ASP A C 1
ATOM 2019 O O . ASP A 1 252 ? -1.041 -2.839 15.887 1.00 96.94 252 ASP A O 1
ATOM 2023 N N . PHE A 1 253 ? -2.350 -2.881 17.711 1.00 96.31 253 PHE A N 1
ATOM 2024 C CA . PHE A 1 253 ? -2.340 -1.449 18.010 1.00 96.31 253 PHE A CA 1
ATOM 2025 C C . PHE A 1 253 ? -1.574 -1.108 19.299 1.00 96.31 253 PHE A C 1
ATOM 2027 O O . PHE A 1 253 ? -1.733 -0.012 19.835 1.00 96.31 253 PHE A O 1
ATOM 2034 N N . ALA A 1 254 ? -0.722 -2.014 19.801 1.00 92.88 254 ALA A N 1
ATOM 2035 C CA . ALA A 1 254 ? 0.053 -1.791 21.029 1.00 92.88 254 ALA A CA 1
ATOM 2036 C C . ALA A 1 254 ? 0.889 -0.495 20.982 1.00 92.88 254 ALA A C 1
ATOM 2038 O O . ALA A 1 254 ? 0.942 0.243 21.964 1.00 92.88 254 ALA A O 1
ATOM 2039 N N . HIS A 1 255 ? 1.439 -0.158 19.810 1.00 90.25 255 HIS A N 1
ATOM 2040 C CA . HIS A 1 255 ? 2.207 1.070 19.595 1.00 90.25 255 HIS A CA 1
ATOM 2041 C C . HIS A 1 255 ? 1.408 2.353 19.898 1.00 90.25 255 HIS A C 1
ATOM 2043 O O . HIS A 1 255 ? 1.995 3.343 20.327 1.00 90.25 255 HIS A O 1
ATOM 2049 N N . CYS A 1 256 ? 0.082 2.364 19.693 1.00 89.06 256 CYS A N 1
ATOM 2050 C CA . CYS A 1 256 ? -0.746 3.526 20.027 1.00 89.06 256 CYS A CA 1
ATOM 2051 C C . CYS A 1 256 ? -0.748 3.760 21.540 1.00 89.06 256 CYS A C 1
ATOM 2053 O O . CYS A 1 256 ? -0.552 4.885 21.983 1.00 89.06 256 CYS A O 1
ATOM 2055 N N . VAL A 1 257 ? -0.912 2.688 22.321 1.00 86.62 257 VAL A N 1
ATOM 2056 C CA . VAL A 1 257 ? -0.950 2.743 23.790 1.00 86.62 257 VAL A CA 1
ATOM 2057 C C . VAL A 1 257 ? 0.398 3.195 24.352 1.00 86.62 257 VAL A C 1
ATOM 2059 O O . VAL A 1 257 ? 0.449 4.020 25.262 1.00 86.62 257 VAL A O 1
ATOM 2062 N N . GLU A 1 258 ? 1.498 2.687 23.792 1.00 86.44 258 GLU A N 1
ATOM 2063 C CA . GLU A 1 258 ? 2.854 3.091 24.177 1.00 86.44 258 GLU A CA 1
ATOM 2064 C C . GLU A 1 258 ? 3.092 4.587 23.918 1.00 86.44 258 GLU A C 1
ATOM 2066 O O . GLU A 1 258 ? 3.584 5.299 24.796 1.00 86.44 258 GLU A O 1
ATOM 2071 N N . LEU A 1 259 ? 2.695 5.087 22.744 1.00 84.00 259 LEU A N 1
ATOM 2072 C CA . LEU A 1 259 ? 2.831 6.502 22.389 1.00 84.00 259 LEU A CA 1
ATOM 2073 C C . LEU A 1 259 ? 1.960 7.411 23.266 1.00 84.00 259 LEU A C 1
ATOM 2075 O O . LEU A 1 259 ? 2.464 8.403 23.790 1.00 84.00 259 LEU A O 1
ATOM 2079 N N . GLU A 1 260 ? 0.694 7.051 23.485 1.00 86.75 260 GLU A N 1
ATOM 2080 C CA . GLU A 1 260 ? -0.226 7.789 24.362 1.00 86.75 260 GLU A CA 1
ATOM 2081 C C . GLU A 1 260 ? 0.323 7.872 25.800 1.00 86.75 260 GLU A C 1
ATOM 2083 O O . GLU A 1 260 ? 0.278 8.929 26.437 1.00 86.75 260 GLU A O 1
ATOM 2088 N N . ALA A 1 261 ? 0.911 6.782 26.307 1.00 81.88 261 ALA A N 1
ATOM 2089 C CA . ALA A 1 261 ? 1.570 6.780 27.607 1.00 81.88 261 ALA A CA 1
ATOM 2090 C C . ALA A 1 261 ? 2.773 7.735 27.630 1.00 81.88 261 ALA A C 1
ATOM 2092 O O . ALA A 1 261 ? 2.920 8.506 28.578 1.00 81.88 261 ALA A O 1
ATOM 2093 N N . HIS A 1 262 ? 3.624 7.733 26.601 1.00 78.44 262 HIS A N 1
ATOM 2094 C CA . HIS A 1 262 ? 4.765 8.649 26.521 1.00 78.44 262 HIS A CA 1
ATOM 2095 C C . HIS A 1 262 ? 4.346 10.126 26.471 1.00 78.44 262 HIS A C 1
ATOM 2097 O O . HIS A 1 262 ? 4.954 10.948 27.161 1.00 78.44 262 HIS A O 1
ATOM 2103 N N . GLU A 1 263 ? 3.296 10.466 25.723 1.00 77.62 263 GLU A N 1
ATOM 2104 C CA . GLU A 1 263 ? 2.756 11.829 25.655 1.00 77.62 263 GLU A CA 1
ATOM 2105 C C . GLU A 1 263 ? 2.204 12.295 27.009 1.00 77.62 263 GLU A C 1
ATOM 2107 O O . GLU A 1 263 ? 2.496 13.411 27.449 1.00 77.62 263 GLU A O 1
ATOM 2112 N N . ALA A 1 264 ? 1.490 11.424 27.729 1.00 71.88 264 ALA A N 1
ATOM 2113 C CA . ALA A 1 264 ? 0.966 11.730 29.059 1.00 71.88 264 ALA A CA 1
ATOM 2114 C C . ALA A 1 264 ? 2.072 12.038 30.090 1.00 71.88 264 ALA A C 1
ATOM 2116 O O . ALA A 1 264 ? 1.871 12.871 30.973 1.00 71.88 264 ALA A O 1
ATOM 2117 N N . HIS A 1 265 ? 3.249 11.412 29.966 1.00 70.56 265 HIS A N 1
ATOM 2118 C CA . HIS A 1 265 ? 4.403 11.676 30.839 1.00 70.56 265 HIS A CA 1
ATOM 2119 C C . HIS A 1 265 ? 5.187 12.944 30.455 1.00 70.56 265 HIS A C 1
ATOM 2121 O O . HIS A 1 265 ? 5.918 13.479 31.287 1.00 70.56 265 HIS A O 1
ATOM 2127 N N . GLN A 1 266 ? 5.064 13.419 29.211 1.00 64.94 266 GLN A N 1
ATOM 2128 C CA . GLN A 1 266 ? 5.736 14.629 28.718 1.00 64.94 266 GLN A CA 1
ATOM 2129 C C . GLN A 1 266 ? 4.867 15.889 28.808 1.00 64.94 266 GLN A C 1
ATOM 2131 O O . GLN A 1 266 ? 5.388 16.999 28.676 1.00 64.94 266 GLN A O 1
ATOM 2136 N N . ALA A 1 267 ? 3.562 15.743 29.047 1.00 51.69 267 ALA A N 1
ATOM 2137 C CA . ALA A 1 267 ? 2.688 16.875 29.302 1.00 51.69 267 ALA A CA 1
ATOM 2138 C C . ALA A 1 267 ? 3.196 17.648 30.538 1.00 51.69 267 ALA A C 1
ATOM 2140 O O . ALA A 1 267 ? 3.367 17.049 31.605 1.00 51.69 267 ALA A O 1
ATOM 2141 N N . PRO A 1 268 ? 3.454 18.969 30.437 1.00 48.03 268 PRO A N 1
ATOM 2142 C CA . PRO A 1 268 ? 3.823 19.757 31.605 1.00 48.03 268 PRO A CA 1
ATOM 2143 C C . PRO A 1 268 ? 2.726 19.612 32.668 1.00 48.03 268 PRO A C 1
ATOM 2145 O O . PRO A 1 268 ? 1.546 19.539 32.302 1.00 48.03 268 PRO A O 1
ATOM 2148 N N . PRO A 1 269 ? 3.075 19.568 33.971 1.00 47.34 269 PRO A N 1
ATOM 2149 C CA . PRO A 1 269 ? 2.074 19.494 35.024 1.00 47.34 269 PRO A CA 1
ATOM 2150 C C . PRO A 1 269 ? 1.069 20.617 34.792 1.00 47.34 269 PRO A C 1
ATOM 2152 O O . PRO A 1 269 ? 1.459 21.783 34.678 1.00 47.34 269 PRO A O 1
ATOM 2155 N N . GLN A 1 270 ? -0.214 20.259 34.660 1.00 47.38 270 GLN A N 1
ATOM 2156 C CA . GLN A 1 270 ? -1.259 21.264 34.526 1.00 47.38 270 GLN A CA 1
ATOM 2157 C C . GLN A 1 270 ? -1.075 22.264 35.669 1.00 47.38 270 GLN A C 1
ATOM 2159 O O . GLN A 1 270 ? -0.924 21.823 36.815 1.00 47.38 270 GLN A O 1
ATOM 2164 N N . PRO A 1 271 ? -1.050 23.583 35.400 1.00 43.22 271 PRO A N 1
ATOM 2165 C CA . PRO A 1 271 ? -1.018 24.551 36.476 1.00 43.22 271 PRO A CA 1
ATOM 2166 C C . PRO A 1 271 ? -2.220 24.239 37.357 1.00 43.22 271 PRO A C 1
ATOM 2168 O O . PRO A 1 271 ? -3.362 24.292 36.893 1.00 43.22 271 PRO A O 1
ATOM 2171 N N . GLN A 1 272 ? -1.946 23.826 38.600 1.00 43.91 272 GLN A N 1
ATOM 2172 C CA . GLN A 1 272 ? -2.969 23.650 39.615 1.00 43.91 272 GLN A CA 1
ATOM 2173 C C . GLN A 1 272 ? -3.820 24.909 39.552 1.00 43.91 272 GLN A C 1
ATOM 2175 O O . GLN A 1 272 ? -3.310 26.014 39.753 1.00 43.91 272 GLN A O 1
ATOM 2180 N N . ARG A 1 273 ? -5.092 24.758 39.165 1.00 40.59 273 ARG A N 1
ATOM 2181 C CA . ARG A 1 273 ? -6.053 25.848 39.250 1.00 40.59 273 ARG A CA 1
ATOM 2182 C C . ARG A 1 273 ? -6.061 26.247 40.716 1.00 40.59 273 ARG A C 1
ATOM 2184 O O . ARG A 1 273 ? -6.669 25.560 41.532 1.00 40.59 273 ARG A O 1
ATOM 2191 N N . TYR A 1 274 ? -5.343 27.315 41.049 1.00 40.75 274 TYR A N 1
ATOM 2192 C CA . TYR A 1 274 ? -5.539 28.012 42.303 1.00 40.75 274 TYR A CA 1
ATOM 2193 C C . TYR A 1 274 ? -7.034 28.287 42.371 1.00 40.75 274 TYR A C 1
ATOM 2195 O O . TYR A 1 274 ? -7.592 28.923 41.474 1.00 40.75 274 TYR A O 1
ATOM 2203 N N . ALA A 1 275 ? -7.692 27.701 43.369 1.00 41.34 275 ALA A N 1
ATOM 2204 C CA . ALA A 1 275 ? -9.080 27.984 43.656 1.00 41.34 275 ALA A CA 1
ATOM 2205 C C . ALA A 1 275 ? -9.175 29.493 43.887 1.00 41.34 275 ALA A C 1
ATOM 2207 O O . ALA A 1 275 ? -8.707 30.002 44.903 1.00 41.34 275 ALA A O 1
ATOM 2208 N N . VAL A 1 276 ? -9.703 30.214 42.901 1.00 42.78 276 VAL A N 1
ATOM 2209 C CA . VAL A 1 276 ? -10.072 31.614 43.068 1.00 42.78 276 VAL A CA 1
ATOM 2210 C C . VAL A 1 276 ? -11.246 31.595 44.047 1.00 42.78 276 VAL A C 1
ATOM 2212 O O . VAL A 1 276 ? -12.267 30.978 43.727 1.00 42.78 276 VAL A O 1
ATOM 2215 N N . PRO A 1 277 ? -11.122 32.178 45.252 1.00 39.41 277 PRO A N 1
ATOM 2216 C CA . PRO A 1 277 ? -12.271 32.302 46.132 1.00 39.41 277 PRO A CA 1
ATOM 2217 C C . PRO A 1 277 ? -13.307 33.208 45.448 1.00 39.41 277 PRO A C 1
ATOM 2219 O O . PRO A 1 277 ? -12.920 34.115 44.705 1.00 39.41 277 PRO A O 1
ATOM 2222 N N . PRO A 1 278 ? -14.613 32.963 45.644 1.00 37.81 278 PRO A N 1
ATOM 2223 C CA . PRO A 1 278 ? -15.652 33.706 44.947 1.00 37.81 278 PRO A CA 1
ATOM 2224 C C . PRO A 1 278 ? -15.574 35.181 45.344 1.00 37.81 278 PRO A C 1
ATOM 2226 O O . PRO A 1 278 ? -15.817 35.536 46.495 1.00 37.81 278 PRO A O 1
ATOM 2229 N N . LEU A 1 279 ? -15.200 36.026 44.385 1.00 40.97 279 LEU A N 1
ATOM 2230 C CA . LEU A 1 279 ? -15.283 37.473 44.511 1.00 40.97 279 LEU A CA 1
ATOM 2231 C C . LEU A 1 279 ? -16.688 37.904 44.102 1.00 40.97 279 LEU A C 1
ATOM 2233 O O . LEU A 1 279 ? -17.192 37.526 43.042 1.00 40.97 279 LEU A O 1
ATOM 2237 N N . GLU A 1 280 ? -17.306 38.643 45.013 1.00 38.16 280 GLU A N 1
ATOM 2238 C CA . GLU A 1 280 ? -18.647 39.192 44.924 1.00 38.16 280 GLU A CA 1
ATOM 2239 C C . GLU A 1 280 ? -18.884 39.984 43.637 1.00 38.16 280 GLU A C 1
ATOM 2241 O O . GLU A 1 280 ? -18.004 40.628 43.064 1.00 38.16 280 GLU A O 1
ATOM 2246 N N . VAL A 1 281 ? -20.140 39.908 43.216 1.00 44.03 281 VAL A N 1
ATOM 2247 C CA . VAL A 1 281 ? -20.735 40.565 42.061 1.00 44.03 281 VAL A CA 1
ATOM 2248 C C . VAL A 1 281 ? -20.538 42.079 42.143 1.00 44.03 281 VAL A C 1
ATOM 2250 O O . VAL A 1 281 ? -21.044 42.727 43.055 1.00 44.03 281 VAL A O 1
ATOM 2253 N N . ALA A 1 282 ? -19.887 42.650 41.132 1.00 34.62 282 ALA A N 1
ATOM 2254 C CA . ALA A 1 282 ? -20.032 44.057 40.788 1.00 34.62 282 ALA A CA 1
ATOM 2255 C C . ALA A 1 282 ? -20.266 44.173 39.279 1.00 34.62 282 ALA A C 1
ATOM 2257 O O . ALA A 1 282 ? -19.402 43.877 38.453 1.00 34.62 282 ALA A O 1
ATOM 2258 N N . GLU A 1 283 ? -21.495 44.553 38.950 1.00 34.75 283 GLU A N 1
ATOM 2259 C CA . GLU A 1 283 ? -21.971 44.920 37.624 1.00 34.75 283 GLU A CA 1
ATOM 2260 C C . GLU A 1 283 ? -21.111 46.037 37.018 1.00 34.75 283 GLU A C 1
ATOM 2262 O O . GLU A 1 283 ? -20.801 47.000 37.713 1.00 34.75 283 GLU A O 1
ATOM 2267 N N . LEU A 1 284 ? -20.803 45.964 35.715 1.00 33.31 284 LEU A N 1
ATOM 2268 C CA . LEU A 1 284 ? -20.689 47.149 34.850 1.00 33.31 284 LEU A CA 1
ATOM 2269 C C . LEU A 1 284 ? -20.609 46.773 33.356 1.00 33.31 284 LEU A C 1
ATOM 2271 O O . LEU A 1 284 ? -19.586 46.349 32.833 1.00 33.31 284 LEU A O 1
ATOM 2275 N N . ASN A 1 285 ? -21.755 46.971 32.701 1.00 32.50 285 ASN A N 1
ATOM 2276 C CA . ASN A 1 285 ? -21.976 47.577 31.382 1.00 32.50 285 ASN A CA 1
ATOM 2277 C C . ASN A 1 285 ? -21.126 47.183 30.152 1.00 32.50 285 ASN A C 1
ATOM 2279 O O . ASN A 1 285 ? -20.024 47.669 29.923 1.00 32.50 285 ASN A O 1
ATOM 2283 N N . LEU A 1 286 ? -21.793 46.428 29.269 1.00 37.00 286 LEU A N 1
ATOM 2284 C CA . LEU A 1 286 ? -22.168 46.789 27.887 1.00 37.00 286 LEU A CA 1
ATOM 2285 C C . LEU A 1 286 ? -21.273 47.768 27.099 1.00 37.00 286 LEU A C 1
ATOM 2287 O O . LEU A 1 286 ? -21.292 48.976 27.324 1.00 37.00 286 LEU A O 1
ATOM 2291 N N . GLY A 1 287 ? -20.702 47.263 25.997 1.00 29.91 287 GLY A N 1
ATOM 2292 C CA . GLY A 1 287 ? -20.256 48.101 24.882 1.00 29.91 287 GLY A CA 1
ATOM 2293 C C . GLY A 1 287 ? -19.735 47.342 23.655 1.00 29.91 287 GLY A C 1
ATOM 2294 O O . GLY A 1 287 ? 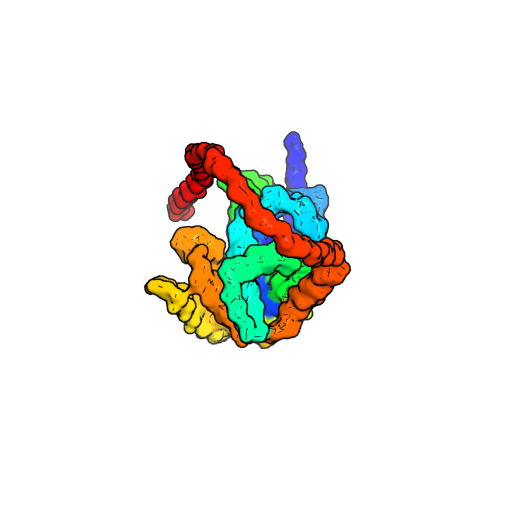-18.544 47.104 23.589 1.00 29.91 287 GLY A O 1
ATOM 2295 N N . HIS A 1 288 ? -20.631 47.069 22.682 1.00 30.78 288 HIS A N 1
ATOM 2296 C CA . HIS A 1 288 ? -20.422 47.057 21.203 1.00 30.78 288 HIS A CA 1
ATOM 2297 C C . HIS A 1 288 ? -19.350 46.106 20.592 1.00 30.78 288 HIS A C 1
ATOM 2299 O O . HIS A 1 288 ? -18.319 45.853 21.179 1.00 30.78 288 HIS A O 1
ATOM 2305 N N . ARG A 1 289 ? -1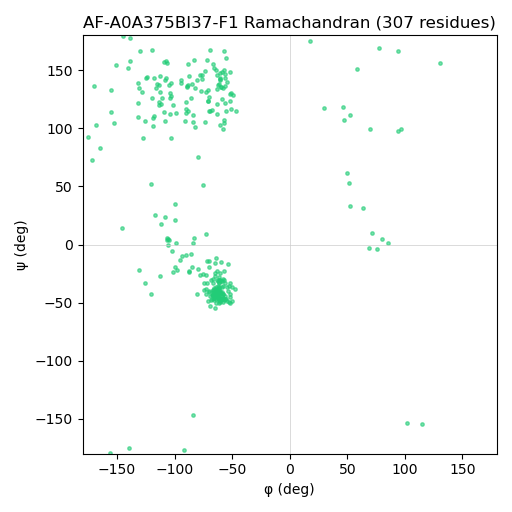9.402 45.573 19.360 1.00 31.53 289 ARG A N 1
ATOM 2306 C CA . ARG A 1 289 ? -20.341 45.434 18.225 1.00 31.53 289 ARG A CA 1
ATOM 2307 C C . ARG A 1 289 ? -19.670 44.424 17.245 1.00 31.53 289 ARG A C 1
ATOM 2309 O O . ARG A 1 289 ? -18.488 44.561 16.976 1.00 31.53 289 ARG A O 1
ATOM 2316 N N . ILE A 1 290 ? -20.449 43.475 16.707 1.00 30.39 290 ILE A N 1
ATOM 2317 C CA . ILE A 1 290 ? -20.556 43.012 15.290 1.00 30.39 290 ILE A CA 1
ATOM 2318 C C . ILE A 1 290 ? -19.291 42.574 14.475 1.00 30.39 290 ILE A C 1
ATOM 2320 O O . ILE A 1 290 ? -18.507 43.414 14.061 1.00 30.39 290 ILE A O 1
ATOM 2324 N N . ARG A 1 291 ? -19.213 41.246 14.184 1.00 27.92 291 ARG A N 1
ATOM 2325 C CA . ARG A 1 291 ? -19.074 40.445 12.903 1.00 27.92 291 ARG A CA 1
ATOM 2326 C C . ARG A 1 291 ? -18.592 41.113 11.568 1.00 27.92 291 ARG A C 1
ATOM 2328 O O . ARG A 1 291 ? -18.745 42.317 11.439 1.00 27.92 291 ARG A O 1
ATOM 2335 N N . PRO A 1 292 ? -18.379 40.372 10.436 1.00 40.25 292 PRO A N 1
ATOM 2336 C CA . PRO A 1 292 ? -17.685 39.090 10.126 1.00 40.25 292 PRO A CA 1
ATOM 2337 C C . PRO A 1 292 ? -16.852 39.135 8.790 1.00 40.25 292 PRO A C 1
ATOM 2339 O O . PRO A 1 292 ? -16.986 40.075 8.014 1.00 40.25 292 PRO A O 1
ATOM 2342 N N . GLY A 1 293 ? -16.129 38.059 8.417 1.00 24.59 293 GLY A N 1
ATOM 2343 C CA . GLY A 1 293 ? -16.095 37.591 7.008 1.00 24.59 293 GLY A CA 1
ATOM 2344 C C . GLY A 1 293 ? -14.753 37.299 6.298 1.00 24.59 293 GLY A C 1
ATOM 2345 O O . GLY A 1 293 ? -13.731 37.903 6.599 1.00 24.59 293 GLY A O 1
ATOM 2346 N N . LEU A 1 294 ? -14.887 36.427 5.273 1.00 30.39 294 LEU A N 1
ATOM 2347 C CA . LEU A 1 294 ? -14.027 36.073 4.110 1.00 30.39 294 LEU A CA 1
ATOM 2348 C C . LEU A 1 294 ? -13.115 34.830 4.275 1.00 30.39 294 LEU A C 1
ATOM 2350 O O . LEU A 1 294 ? -12.154 34.866 5.030 1.00 30.39 294 LEU A O 1
ATOM 2354 N N . ALA A 1 295 ? -13.483 33.639 3.760 1.00 28.12 295 ALA A N 1
ATOM 2355 C CA . ALA A 1 295 ? -13.596 33.142 2.356 1.00 28.12 295 ALA A CA 1
ATOM 2356 C C . ALA A 1 295 ? -12.293 32.420 1.925 1.00 28.12 295 ALA A C 1
ATOM 2358 O O . ALA A 1 295 ? -11.257 33.055 1.789 1.00 28.12 295 ALA A O 1
ATOM 2359 N N . TRP A 1 296 ? -12.221 31.082 1.983 1.00 26.16 296 TRP A N 1
ATOM 2360 C CA . TRP A 1 296 ? -12.534 30.092 0.923 1.00 26.16 296 TRP A CA 1
ATOM 2361 C C . TRP A 1 296 ? -11.942 30.400 -0.462 1.00 26.16 296 TRP A C 1
ATOM 2363 O O . TRP A 1 296 ? -12.301 31.386 -1.098 1.00 26.16 296 TRP A O 1
ATOM 2373 N N . GLY A 1 297 ? -11.091 29.484 -0.936 1.00 27.53 297 GLY A N 1
ATOM 2374 C CA . GLY A 1 297 ? -10.517 29.465 -2.281 1.00 27.53 297 GLY A CA 1
ATOM 2375 C C . GLY A 1 297 ? -9.745 28.169 -2.547 1.00 27.53 297 GLY A C 1
ATOM 2376 O O . GLY A 1 297 ? -8.518 28.174 -2.567 1.00 27.53 297 GLY A O 1
ATOM 2377 N N . GLU A 1 298 ? -10.467 27.058 -2.719 1.00 26.55 298 GLU A N 1
ATOM 2378 C CA . GLU A 1 298 ? -9.966 25.838 -3.366 1.00 26.55 298 GLU A CA 1
ATOM 2379 C C . GLU A 1 298 ? -9.915 26.027 -4.889 1.00 26.55 298 GLU A C 1
ATOM 2381 O O . GLU A 1 298 ? -10.802 26.646 -5.478 1.00 26.55 298 GLU A O 1
ATOM 2386 N N . ALA A 1 299 ? -8.923 25.414 -5.537 1.00 28.50 299 ALA A N 1
ATOM 2387 C CA . ALA A 1 299 ? -8.942 25.141 -6.969 1.00 28.50 299 ALA A CA 1
ATOM 2388 C C . ALA A 1 299 ? -8.873 23.623 -7.183 1.00 28.50 299 ALA A C 1
ATOM 2390 O O . ALA A 1 299 ? -7.815 23.004 -7.075 1.00 28.50 299 ALA A O 1
ATOM 2391 N N . ALA A 1 300 ? -10.032 23.039 -7.480 1.00 27.75 300 ALA A N 1
ATOM 2392 C CA . ALA A 1 300 ? -10.172 21.708 -8.043 1.00 27.75 300 ALA A CA 1
ATOM 2393 C C . ALA A 1 300 ? -9.691 21.715 -9.503 1.00 27.75 300 ALA A C 1
ATOM 2395 O O . ALA A 1 300 ? -10.101 22.567 -10.287 1.00 27.75 300 ALA A O 1
ATOM 2396 N N . MET A 1 301 ? -8.867 20.742 -9.890 1.00 29.25 301 MET A N 1
ATOM 2397 C CA . MET A 1 301 ? -8.581 20.442 -11.296 1.00 29.25 301 MET A CA 1
ATOM 2398 C C . MET A 1 301 ? -8.825 18.954 -11.529 1.00 29.25 301 MET A C 1
ATOM 2400 O O . MET A 1 301 ? -7.956 18.109 -11.329 1.00 29.25 301 MET A O 1
ATOM 2404 N N . ALA A 1 302 ? -10.062 18.665 -11.927 1.00 26.91 302 ALA A N 1
ATOM 2405 C CA . ALA A 1 302 ? -10.432 17.457 -12.641 1.00 26.91 302 ALA A CA 1
ATOM 2406 C C . ALA A 1 302 ? -9.990 17.585 -14.106 1.00 26.91 302 ALA A C 1
ATOM 2408 O O . ALA A 1 302 ? -10.105 18.653 -14.706 1.00 26.91 302 ALA A O 1
ATOM 2409 N N . GLY A 1 303 ? -9.526 16.485 -14.692 1.00 27.14 303 GLY A N 1
ATOM 2410 C CA . GLY A 1 303 ? -9.194 16.410 -16.109 1.00 27.14 303 GLY A CA 1
ATOM 2411 C C . GLY A 1 303 ? -9.053 14.964 -16.557 1.00 27.14 303 GLY A C 1
ATOM 2412 O O . GLY A 1 303 ? -7.950 14.431 -16.599 1.00 27.14 303 GLY A O 1
ATOM 2413 N N . ASN A 1 304 ? -10.190 14.337 -16.866 1.00 29.73 304 ASN A N 1
ATOM 2414 C CA . ASN A 1 304 ? -10.250 13.146 -17.709 1.00 29.73 304 ASN A CA 1
ATOM 2415 C C . ASN A 1 304 ? -9.690 13.483 -19.095 1.00 29.73 304 ASN A C 1
ATOM 2417 O O . ASN A 1 304 ? -10.024 14.533 -19.639 1.00 29.73 304 ASN A O 1
ATOM 2421 N N . LEU A 1 305 ? -8.955 12.553 -19.700 1.00 28.28 305 LEU A N 1
ATOM 2422 C CA . LEU A 1 305 ? -8.982 12.360 -21.147 1.00 28.28 305 LEU A CA 1
ATOM 2423 C C . LEU A 1 305 ? -8.628 10.907 -21.456 1.00 28.28 305 LEU A C 1
ATOM 2425 O O . LEU A 1 305 ? -7.489 10.462 -21.332 1.00 28.28 305 LEU A O 1
ATOM 2429 N N . GLU A 1 306 ? -9.678 10.177 -21.808 1.00 30.00 306 GLU A N 1
ATOM 2430 C CA . GLU A 1 306 ? -9.623 8.941 -22.564 1.00 30.00 306 GLU A CA 1
ATOM 2431 C C . GLU A 1 306 ? -8.992 9.207 -23.935 1.00 30.00 306 GLU A C 1
ATOM 2433 O O . GLU A 1 306 ? -9.290 10.210 -24.582 1.00 30.00 306 GLU A O 1
ATOM 2438 N N . SER A 1 307 ? -8.208 8.253 -24.425 1.00 29.77 307 SER A N 1
ATOM 2439 C CA . SER A 1 307 ? -8.174 7.956 -25.854 1.00 29.77 307 SER A CA 1
ATOM 2440 C C . SER A 1 307 ? -7.716 6.516 -26.052 1.00 29.77 307 SER A C 1
ATOM 2442 O O . SER A 1 307 ? -6.581 6.162 -25.734 1.00 29.77 307 SER A O 1
ATOM 2444 N N . TYR A 1 308 ? -8.644 5.707 -26.560 1.00 30.73 308 TYR A N 1
ATOM 2445 C CA . TYR A 1 308 ? -8.411 4.418 -27.198 1.00 30.73 308 TYR A CA 1
ATOM 2446 C C . TYR A 1 308 ? -7.575 4.587 -28.476 1.00 30.73 308 TYR A C 1
ATOM 2448 O O . TYR A 1 308 ? -7.903 5.448 -29.293 1.00 30.73 308 TYR A O 1
ATOM 2456 N N . ALA A 1 309 ? -6.559 3.734 -28.635 1.00 34.62 309 ALA A N 1
ATOM 2457 C CA . ALA A 1 309 ? -6.146 2.999 -29.845 1.00 34.62 309 ALA A CA 1
ATOM 2458 C C . ALA A 1 309 ? -4.790 2.322 -29.588 1.00 34.62 309 ALA A C 1
ATOM 2460 O O . ALA A 1 309 ? -3.845 3.030 -29.168 1.00 34.62 309 ALA A O 1
#